Protein AF-A0A7S3FW08-F1 (afdb_monomer)

Organism: NCBI:txid1082188

Mean predicted aligned error: 4.61 Å

Sequence (200 aa):
IVAKLDSETVIKIVEISLDLIQMLLTSLPECLIKNINLIIICFLKQLSSRREMIAEKAKELIILARETLGADFLLPHFITILNEMALDASQLKQKISALEVLNVLIMESDSLSLNDDEQVYIQFTAIVKTLGGIIKVHTSHKGIINPIIGAILSLRDQNQDLTFRAIRDELTHSQLSIMKQIFNSNEKKLALQFNDYLSQ

Solvent-accessible surface area (backbone atoms only — not comparable to full-atom values): 10896 Å² total; per-residue (Å²): 135,83,78,79,74,54,72,66,61,54,48,53,51,51,53,53,50,52,52,51,50,49,52,33,51,77,74,46,45,78,78,42,61,91,47,41,64,63,51,51,53,50,29,38,57,31,52,72,43,93,46,62,72,54,15,52,51,24,51,51,48,52,52,48,47,39,75,68,63,34,27,67,64,49,43,66,47,52,52,51,51,63,67,71,50,69,91,54,81,90,45,46,68,39,50,35,53,50,36,48,50,47,24,52,28,52,63,62,23,64,64,60,60,49,88,51,65,66,71,33,41,53,52,43,36,55,50,41,42,49,50,38,56,51,43,65,76,41,76,82,42,61,75,50,48,53,31,49,51,48,31,52,51,30,40,34,73,53,36,50,65,55,39,52,48,25,46,64,75,60,36,53,74,69,34,40,52,51,50,51,53,51,26,58,74,75,36,57,68,61,32,49,56,52,53,56,59,75,74,109

Radius of gyration: 18.61 Å; Cα contacts (8 Å, |Δi|>4): 185; chains: 1; bounding box: 46×28×59 Å

Secondary structure (DSSP, 8-state):
------HHHHHHHHHHHHHHHHHHHHH-GGGTGGGHHHHHHHHHHHHT-SSHHHHHHHHHHHHHHHHHH-HHHHHHHHHHHHHHS-SSGGGHHHHHHHHHHHHHHHHH-SGGGSS-HHHHHHHHHHHHHHHHHHHHH-TT-HHHHHHHHHHHHHHHHH-HHHHHHHHHHHS-HHHHHHHHHHHHHH-HHHHHHHHHHHT-

InterPro domains:
  IPR011989 Armadillo-like helical [G3DSA:1.25.10.10] (1-184)

Structure (mmCIF, N/CA/C/O backbone):
data_AF-A0A7S3FW08-F1
#
_entry.id   AF-A0A7S3FW08-F1
#
loop_
_atom_site.group_PDB
_atom_site.id
_atom_site.type_symbol
_atom_site.label_atom_id
_atom_site.label_alt_id
_atom_site.label_comp_id
_atom_site.label_asym_id
_atom_site.label_entity_id
_atom_site.label_seq_id
_atom_site.pdbx_PDB_ins_code
_atom_site.Cartn_x
_atom_site.Cartn_y
_atom_site.Cartn_z
_atom_site.occupancy
_atom_site.B_iso_or_equiv
_atom_site.auth_seq_id
_atom_site.auth_comp_id
_atom_site.auth_asym_id
_atom_site.auth_atom_id
_atom_site.pdbx_PDB_model_num
ATOM 1 N N . ILE A 1 1 ? -27.327 -10.827 30.133 1.00 42.31 1 ILE A N 1
ATOM 2 C CA . ILE A 1 1 ? -27.356 -9.347 30.063 1.00 42.31 1 ILE A CA 1
ATOM 3 C C . ILE A 1 1 ? -25.905 -8.888 30.012 1.00 42.31 1 ILE A C 1
ATOM 5 O O . ILE A 1 1 ? -25.270 -8.810 31.052 1.00 42.31 1 ILE A O 1
ATOM 9 N N . VAL A 1 2 ? -25.337 -8.707 28.818 1.00 44.34 2 VAL A N 1
ATOM 10 C CA . VAL A 1 2 ? -24.046 -8.014 28.691 1.00 44.34 2 VAL A CA 1
ATOM 11 C C . VAL A 1 2 ? -24.399 -6.535 28.728 1.00 44.34 2 VAL A C 1
ATOM 13 O O . VAL A 1 2 ? -25.065 -6.049 27.814 1.00 44.34 2 VAL A O 1
ATOM 16 N N . ALA A 1 3 ? -24.080 -5.857 29.830 1.00 52.97 3 ALA A N 1
ATOM 17 C CA . ALA A 1 3 ? -24.286 -4.420 29.930 1.00 52.97 3 ALA A CA 1
ATOM 18 C C . ALA A 1 3 ? -23.530 -3.754 28.775 1.00 52.97 3 ALA A C 1
ATOM 20 O O . ALA A 1 3 ? -22.339 -3.999 28.578 1.00 52.97 3 ALA A O 1
ATOM 21 N N . LYS A 1 4 ? -24.244 -2.970 27.965 1.00 69.88 4 LYS A N 1
ATOM 22 C CA . LYS A 1 4 ? -23.638 -2.192 26.888 1.00 69.88 4 LYS A CA 1
ATOM 23 C C . LYS A 1 4 ? -22.674 -1.213 27.556 1.00 69.88 4 LYS A C 1
ATOM 25 O O . LYS A 1 4 ? -23.126 -0.361 28.316 1.00 69.88 4 LYS A O 1
ATOM 30 N N . LEU A 1 5 ? -21.374 -1.397 27.331 1.00 74.12 5 LEU A N 1
ATOM 31 C CA . LEU A 1 5 ? -20.350 -0.494 27.851 1.00 74.12 5 LEU A CA 1
ATOM 32 C C . LEU A 1 5 ? -20.682 0.932 27.405 1.00 74.12 5 LEU A C 1
ATOM 34 O O . LEU A 1 5 ? -21.092 1.149 26.259 1.00 74.12 5 LEU A O 1
ATOM 38 N N . ASP A 1 6 ? -20.534 1.890 28.313 1.00 84.56 6 ASP A N 1
ATOM 39 C CA . ASP A 1 6 ? -20.676 3.293 27.962 1.00 84.56 6 ASP A CA 1
ATOM 40 C C . ASP A 1 6 ? -19.557 3.707 26.989 1.00 84.56 6 ASP A C 1
ATOM 42 O O . ASP A 1 6 ? -18.490 3.088 26.911 1.00 84.56 6 ASP A O 1
ATOM 46 N N . SER A 1 7 ? -19.812 4.753 26.203 1.00 82.44 7 SER A N 1
ATOM 47 C CA . SER A 1 7 ? -18.890 5.174 25.149 1.00 82.44 7 SER A CA 1
ATOM 48 C C . SER A 1 7 ? -17.519 5.586 25.682 1.00 82.44 7 SER A C 1
ATOM 50 O O . SER A 1 7 ? -16.523 5.382 24.996 1.00 82.44 7 SER A O 1
ATOM 52 N N . GLU A 1 8 ? -17.447 6.166 26.882 1.00 84.94 8 GLU A N 1
ATOM 53 C CA . GLU A 1 8 ? -16.184 6.641 27.445 1.00 84.94 8 GLU A CA 1
ATOM 54 C C . GLU A 1 8 ? -15.291 5.468 27.854 1.00 84.94 8 GLU A C 1
ATOM 56 O O . GLU A 1 8 ? -14.102 5.456 27.532 1.00 84.94 8 GLU A O 1
ATOM 61 N N . THR A 1 9 ? -15.876 4.439 28.466 1.00 86.88 9 THR A N 1
ATOM 62 C CA . THR A 1 9 ? -15.182 3.188 28.781 1.00 86.88 9 THR A CA 1
ATOM 63 C C . THR A 1 9 ? -14.649 2.511 27.519 1.00 86.88 9 THR A C 1
ATOM 65 O O . THR A 1 9 ? -13.488 2.107 27.487 1.00 86.88 9 THR A O 1
ATOM 68 N N . VAL A 1 10 ? -15.446 2.441 26.445 1.00 86.69 10 VAL A N 1
ATOM 69 C CA . VAL A 1 10 ? -14.988 1.881 25.158 1.00 86.69 10 VAL A CA 1
ATOM 70 C C . VAL A 1 10 ? -13.779 2.647 24.616 1.00 86.69 10 VAL A C 1
ATOM 72 O O . VAL A 1 10 ? -12.841 2.041 24.108 1.00 86.69 10 VAL A O 1
ATOM 75 N N . ILE A 1 11 ? -13.772 3.971 24.749 1.00 86.88 11 ILE A N 1
ATOM 76 C CA . ILE A 1 11 ? -12.678 4.808 24.254 1.00 86.88 11 ILE A CA 1
ATOM 77 C C . ILE A 1 11 ? -11.398 4.603 25.061 1.00 86.88 11 ILE A C 1
ATOM 79 O O . ILE A 1 11 ? -10.348 4.393 24.460 1.00 86.88 11 ILE A O 1
ATOM 83 N N . LYS A 1 12 ? -11.486 4.560 26.394 1.00 90.12 12 LYS A N 1
ATOM 84 C CA . LYS A 1 12 ? -10.330 4.249 27.251 1.00 90.12 12 LYS A CA 1
ATOM 85 C C . LYS A 1 12 ? -9.743 2.877 26.926 1.00 90.12 12 LYS A C 1
ATOM 87 O O . LYS A 1 12 ? -8.528 2.723 26.880 1.00 90.12 12 LYS A O 1
ATOM 92 N N . ILE A 1 13 ? -10.595 1.887 26.645 1.00 91.19 13 ILE A N 1
ATOM 93 C CA . ILE A 1 13 ? -10.143 0.557 26.210 1.00 91.19 13 ILE A CA 1
ATOM 94 C C . ILE A 1 13 ? -9.365 0.652 24.894 1.00 91.19 13 ILE A C 1
ATOM 96 O O . ILE A 1 13 ? -8.312 0.027 24.774 1.00 91.19 13 ILE A O 1
ATOM 100 N N . VAL A 1 14 ? -9.846 1.429 23.917 1.00 91.19 14 VAL A N 1
ATOM 101 C CA . VAL A 1 14 ? -9.132 1.636 22.647 1.00 91.19 14 VAL A CA 1
ATOM 102 C C . VAL A 1 14 ? -7.784 2.311 22.887 1.00 91.19 14 VAL A C 1
ATOM 104 O O . VAL A 1 14 ? -6.781 1.820 22.382 1.00 91.19 14 VAL A O 1
ATOM 107 N N . GLU A 1 15 ? -7.733 3.378 23.682 1.00 91.81 15 GLU A N 1
ATOM 108 C CA . GLU A 1 15 ? -6.490 4.097 23.996 1.00 91.81 15 GLU A CA 1
ATOM 109 C C . GLU A 1 15 ? -5.448 3.178 24.645 1.00 91.81 15 GLU A C 1
ATOM 111 O O . GLU A 1 15 ? -4.339 3.064 24.123 1.00 91.81 15 GLU A O 1
ATOM 116 N N . ILE A 1 16 ? -5.838 2.440 25.691 1.00 94.62 16 ILE A N 1
ATOM 117 C CA . ILE A 1 16 ? -4.972 1.468 26.379 1.00 94.62 16 ILE A CA 1
ATOM 118 C C . ILE A 1 16 ? -4.522 0.355 25.423 1.00 94.62 16 ILE A C 1
ATOM 120 O O . ILE A 1 16 ? -3.383 -0.103 25.489 1.00 94.62 16 ILE A O 1
ATOM 124 N N . SER A 1 17 ? -5.394 -0.085 24.513 1.00 95.06 17 SER A N 1
ATOM 125 C CA . SER A 1 17 ? -5.037 -1.103 23.518 1.00 95.06 17 SER A CA 1
ATOM 126 C C . SER A 1 17 ? -3.996 -0.580 22.527 1.00 95.06 17 SER A C 1
ATOM 128 O O . SER A 1 17 ? -3.076 -1.311 22.169 1.00 95.06 17 SER A O 1
ATOM 130 N N . LEU A 1 18 ? -4.112 0.680 22.100 1.00 95.19 18 LEU A N 1
ATOM 131 C CA . LEU A 1 18 ? -3.122 1.324 21.236 1.00 95.19 18 LEU A CA 1
ATOM 132 C C . LEU A 1 18 ? -1.786 1.523 21.970 1.00 95.19 18 LEU A C 1
ATOM 134 O O . LEU A 1 18 ? -0.747 1.255 21.376 1.00 95.19 18 LEU A O 1
ATOM 138 N N . ASP A 1 19 ? -1.802 1.900 23.255 1.00 96.00 19 ASP A N 1
ATOM 139 C CA . ASP A 1 19 ? -0.596 1.954 24.104 1.00 96.00 19 ASP A CA 1
ATOM 140 C C . ASP A 1 19 ? 0.092 0.594 24.225 1.00 96.00 19 ASP A C 1
ATOM 142 O O . ASP A 1 19 ? 1.313 0.486 24.117 1.00 96.00 19 ASP A O 1
ATOM 146 N N . LEU A 1 20 ? -0.690 -0.468 24.422 1.00 96.19 20 LEU A N 1
ATOM 147 C CA . LEU A 1 20 ? -0.153 -1.820 24.496 1.00 96.19 20 LEU A CA 1
ATOM 148 C C . LEU A 1 20 ? 0.500 -2.228 23.172 1.00 96.19 20 LEU A C 1
ATOM 150 O O . LEU A 1 20 ? 1.599 -2.776 23.180 1.00 96.19 20 LEU A O 1
ATOM 154 N N . ILE A 1 21 ? -0.140 -1.944 22.035 1.00 96.50 21 ILE A N 1
ATOM 155 C CA . ILE A 1 21 ? 0.447 -2.245 20.725 1.00 96.50 21 ILE A CA 1
ATOM 156 C C . ILE A 1 21 ? 1.714 -1.413 20.493 1.00 96.50 21 ILE A C 1
ATOM 158 O O . ILE A 1 21 ? 2.689 -1.956 19.981 1.00 96.50 21 ILE A O 1
ATOM 162 N N . GLN A 1 22 ? 1.736 -0.143 20.908 1.00 97.06 22 GLN A N 1
ATOM 163 C CA . GLN A 1 22 ? 2.935 0.696 20.852 1.00 97.06 22 GLN A CA 1
ATOM 164 C C . GLN A 1 22 ? 4.090 0.057 21.624 1.00 97.06 22 GLN A C 1
ATOM 166 O O . GLN A 1 22 ? 5.169 -0.145 21.075 1.00 97.06 22 GLN A O 1
ATOM 171 N N . MET A 1 23 ? 3.839 -0.321 22.879 1.00 97.62 23 MET A N 1
ATOM 172 C CA . MET A 1 23 ? 4.820 -0.983 23.735 1.00 97.62 23 MET A CA 1
ATOM 173 C C . MET A 1 23 ? 5.349 -2.271 23.096 1.00 97.62 23 MET A C 1
ATOM 175 O O . MET A 1 23 ? 6.554 -2.520 23.129 1.00 97.62 23 MET A O 1
ATOM 179 N N . LEU A 1 24 ? 4.457 -3.076 22.508 1.00 97.19 24 LEU A N 1
ATOM 180 C CA . LEU A 1 24 ? 4.820 -4.322 21.838 1.00 97.19 24 LEU A CA 1
ATOM 181 C C . LEU A 1 24 ? 5.638 -4.068 20.572 1.00 97.19 24 LEU A C 1
ATOM 183 O O . LEU A 1 24 ? 6.634 -4.749 20.388 1.00 97.19 24 LEU A O 1
ATOM 187 N N . LEU A 1 25 ? 5.291 -3.077 19.746 1.00 96.56 25 LEU A N 1
ATOM 188 C CA . LEU A 1 25 ? 6.115 -2.691 18.596 1.00 96.56 25 LEU A CA 1
ATOM 189 C C . LEU A 1 25 ? 7.519 -2.278 19.043 1.00 96.56 25 LEU A C 1
ATOM 191 O O . LEU A 1 25 ? 8.497 -2.747 18.482 1.00 96.56 25 LEU A O 1
ATOM 195 N N . THR A 1 26 ? 7.636 -1.462 20.090 1.00 96.75 26 THR A N 1
ATOM 196 C CA . THR A 1 26 ? 8.947 -0.992 20.557 1.00 96.75 26 THR A CA 1
ATOM 197 C C . THR A 1 26 ? 9.777 -2.086 21.234 1.00 96.75 26 THR A C 1
ATOM 199 O O . THR A 1 26 ? 11.000 -2.068 21.131 1.00 96.75 26 THR A O 1
ATOM 202 N N . SER A 1 27 ? 9.140 -3.014 21.954 1.00 96.44 27 SER A N 1
ATOM 203 C CA . SER A 1 27 ? 9.855 -3.921 22.868 1.00 96.44 27 SER A CA 1
ATOM 204 C C . SER A 1 27 ? 9.927 -5.368 22.386 1.00 96.44 27 SER A C 1
ATOM 206 O O . SER A 1 27 ? 10.908 -6.040 22.680 1.00 96.44 27 SER A O 1
ATOM 208 N N . LEU A 1 28 ? 8.875 -5.863 21.724 1.00 96.19 28 LEU A N 1
ATOM 209 C CA . LEU A 1 28 ? 8.692 -7.270 21.329 1.00 96.19 28 LEU A CA 1
ATOM 210 C C . LEU A 1 28 ? 7.894 -7.381 20.004 1.00 96.19 28 LEU A C 1
ATOM 212 O O . LEU A 1 28 ? 6.816 -7.999 19.976 1.00 96.19 28 LEU A O 1
ATOM 216 N N . PRO A 1 29 ? 8.352 -6.752 18.902 1.00 94.50 29 PRO A N 1
ATOM 217 C CA . PRO A 1 29 ? 7.590 -6.666 17.653 1.00 94.50 29 PRO A CA 1
ATOM 218 C C . PRO A 1 29 ? 7.266 -8.033 17.034 1.00 94.50 29 PRO A C 1
ATOM 220 O O . PRO A 1 29 ? 6.233 -8.200 16.381 1.00 94.50 29 PRO A O 1
ATOM 223 N N . GLU A 1 30 ? 8.087 -9.050 17.290 1.00 94.62 30 GLU A N 1
ATOM 224 C CA . GLU A 1 30 ? 7.900 -10.420 16.818 1.00 94.62 30 GLU A CA 1
ATOM 225 C C . GLU A 1 30 ? 6.582 -11.053 17.292 1.00 94.62 30 GLU A C 1
ATOM 227 O O . GLU A 1 30 ? 6.001 -11.894 16.598 1.00 94.62 30 GLU A O 1
ATOM 232 N N . CYS A 1 31 ? 6.053 -10.606 18.435 1.00 94.38 31 CYS A N 1
ATOM 233 C CA . CYS A 1 31 ? 4.770 -11.063 18.968 1.00 94.38 31 CYS A CA 1
ATOM 234 C C . CYS A 1 31 ? 3.577 -10.586 18.121 1.00 94.38 31 CYS A C 1
ATOM 236 O O . CYS A 1 31 ? 2.496 -11.181 18.169 1.00 94.38 31 CYS A O 1
ATOM 238 N N . LEU A 1 32 ? 3.767 -9.530 17.326 1.00 94.50 32 LEU A N 1
ATOM 239 C CA . LEU A 1 32 ? 2.730 -8.923 16.497 1.00 94.50 32 LEU A CA 1
ATOM 240 C C . LEU A 1 32 ? 2.697 -9.490 15.075 1.00 94.50 32 LEU A C 1
ATOM 242 O O . LEU A 1 32 ? 1.648 -9.427 14.436 1.00 94.50 32 LEU A O 1
ATOM 246 N N . ILE A 1 33 ? 3.791 -10.104 14.603 1.00 93.75 33 ILE A N 1
ATOM 247 C CA . ILE A 1 33 ? 3.955 -10.597 13.221 1.00 93.75 33 ILE A CA 1
ATOM 248 C C . ILE A 1 33 ? 2.771 -11.463 12.778 1.00 93.75 33 ILE A C 1
ATOM 250 O O . ILE A 1 33 ? 2.181 -11.224 11.727 1.00 93.75 33 ILE A O 1
ATOM 254 N N . LYS A 1 34 ? 2.352 -12.430 13.607 1.00 94.12 34 LYS A N 1
ATOM 255 C CA . LYS A 1 34 ? 1.242 -13.343 13.270 1.00 94.12 34 LYS A CA 1
ATOM 256 C C . LYS A 1 34 ? -0.103 -12.638 13.073 1.00 94.12 34 LYS A C 1
ATOM 258 O O . LYS A 1 34 ? -0.981 -13.188 12.420 1.00 94.12 34 LYS A O 1
ATOM 263 N N . ASN A 1 35 ? -0.273 -11.450 13.650 1.00 95.06 35 ASN A N 1
ATOM 264 C CA . ASN A 1 35 ? -1.528 -10.700 13.653 1.00 95.06 35 ASN A CA 1
ATOM 265 C C . ASN A 1 35 ? -1.411 -9.348 12.935 1.00 95.06 35 ASN A C 1
ATOM 267 O O . ASN A 1 35 ? -2.319 -8.523 13.045 1.00 95.06 35 ASN A O 1
ATOM 271 N N . ILE A 1 36 ? -0.323 -9.106 12.195 1.00 95.94 36 ILE A N 1
ATOM 272 C CA . ILE A 1 36 ? -0.010 -7.773 11.676 1.00 95.94 36 ILE A CA 1
ATOM 273 C C . ILE A 1 36 ? -1.096 -7.229 10.739 1.00 95.94 36 ILE A C 1
ATOM 275 O O . ILE A 1 36 ? -1.461 -6.063 10.859 1.00 95.94 36 ILE A O 1
ATOM 279 N N . ASN A 1 37 ? -1.715 -8.075 9.905 1.00 94.56 37 ASN A N 1
ATOM 280 C CA . ASN A 1 37 ? -2.843 -7.667 9.057 1.00 94.56 37 ASN A CA 1
ATOM 281 C C . ASN A 1 37 ? -3.995 -7.073 9.879 1.00 94.56 37 ASN A C 1
ATOM 283 O O . ASN A 1 37 ? -4.510 -6.003 9.560 1.00 94.56 37 ASN A O 1
ATOM 287 N N . LEU A 1 38 ? -4.384 -7.748 10.964 1.00 94.19 38 LEU A N 1
ATOM 288 C CA . LEU A 1 38 ? -5.468 -7.289 11.834 1.00 94.19 38 LEU A CA 1
ATOM 289 C C . LEU A 1 38 ? -5.095 -5.986 12.542 1.00 94.19 38 LEU A C 1
ATOM 291 O O . LEU A 1 38 ? -5.937 -5.100 12.677 1.00 94.19 38 LEU A O 1
ATOM 295 N N . ILE A 1 39 ? -3.835 -5.857 12.955 1.00 95.44 39 ILE A N 1
ATOM 296 C CA . ILE A 1 39 ? -3.314 -4.659 13.614 1.00 95.44 39 ILE A CA 1
ATOM 297 C C . ILE A 1 39 ? -3.331 -3.463 12.654 1.00 95.44 39 ILE A C 1
ATOM 299 O O . ILE A 1 39 ? -3.881 -2.419 13.003 1.00 95.44 39 ILE A O 1
ATOM 303 N N . ILE A 1 40 ? -2.835 -3.622 11.423 1.00 95.44 40 ILE A N 1
ATOM 304 C CA . ILE A 1 40 ? -2.868 -2.568 10.397 1.00 95.44 40 ILE A CA 1
ATOM 305 C C . ILE A 1 40 ? -4.315 -2.168 10.092 1.00 95.44 40 ILE A C 1
ATOM 307 O O . ILE A 1 40 ? -4.635 -0.980 10.072 1.00 95.44 40 ILE A O 1
ATOM 311 N N . ILE A 1 41 ? -5.223 -3.136 9.916 1.00 93.06 41 ILE A N 1
ATOM 312 C CA . ILE A 1 41 ? -6.651 -2.852 9.711 1.00 93.06 41 ILE A CA 1
ATOM 313 C C . ILE A 1 41 ? -7.220 -2.047 10.888 1.00 93.06 41 ILE A C 1
ATOM 315 O O . ILE A 1 41 ? -8.007 -1.120 10.678 1.00 93.06 41 ILE A O 1
ATOM 319 N N . CYS A 1 42 ? -6.838 -2.376 12.123 1.00 92.88 42 CYS A N 1
ATOM 320 C CA . CYS A 1 42 ? -7.233 -1.611 13.301 1.00 92.88 42 CYS A CA 1
ATOM 321 C C . CYS A 1 42 ? -6.713 -0.172 13.237 1.00 92.88 42 CYS A C 1
ATOM 323 O O . CYS A 1 42 ? -7.513 0.744 13.426 1.00 92.88 42 CYS A O 1
ATOM 325 N N . PHE A 1 43 ? -5.439 0.050 12.906 1.00 94.69 43 PHE A N 1
ATOM 326 C CA . PHE A 1 43 ? -4.885 1.400 12.761 1.00 94.69 43 PHE A CA 1
ATOM 327 C C . PHE A 1 43 ? -5.616 2.200 11.683 1.00 94.69 43 PHE A C 1
ATOM 329 O O . PHE A 1 43 ? -6.100 3.297 11.953 1.00 94.69 43 PHE A O 1
ATOM 336 N N . LEU A 1 44 ? -5.811 1.619 10.496 1.00 92.12 44 LEU A N 1
ATOM 337 C CA . LEU A 1 44 ? -6.530 2.261 9.392 1.00 92.12 44 LEU A CA 1
ATOM 338 C C . LEU A 1 44 ? -7.965 2.634 9.784 1.00 92.12 44 LEU A C 1
ATOM 340 O O . LEU A 1 44 ? -8.438 3.723 9.459 1.00 92.12 44 LEU A O 1
ATOM 344 N N . LYS A 1 45 ? -8.665 1.773 10.535 1.00 89.75 45 LYS A N 1
ATOM 345 C CA . LYS A 1 45 ? -9.991 2.101 11.086 1.00 89.75 45 LYS A CA 1
ATOM 346 C C . LYS A 1 45 ? -9.929 3.291 12.044 1.00 89.75 45 LYS A C 1
ATOM 348 O O . LYS A 1 45 ? -10.801 4.157 11.970 1.00 89.75 45 LYS A O 1
ATOM 353 N N . GLN A 1 46 ? -8.915 3.344 12.907 1.00 91.00 46 GLN A N 1
ATOM 354 C CA . GLN A 1 46 ? -8.748 4.426 13.877 1.00 91.00 46 GLN A CA 1
ATOM 355 C C . GLN A 1 46 ? -8.336 5.763 13.243 1.00 91.00 46 GLN A C 1
ATOM 357 O O . GLN A 1 46 ? -8.732 6.800 13.768 1.00 91.00 46 GLN A O 1
ATOM 362 N N . LEU A 1 47 ? -7.684 5.779 12.073 1.00 88.06 47 LEU A N 1
ATOM 363 C CA . LEU A 1 47 ? -7.431 7.020 11.316 1.00 88.06 47 LEU A CA 1
ATOM 364 C C . LEU A 1 47 ? -8.718 7.770 10.944 1.00 88.06 47 LEU A C 1
ATOM 366 O O . LEU A 1 47 ? -8.725 8.986 10.791 1.00 88.06 47 LEU A O 1
ATOM 370 N N . SER A 1 48 ? -9.833 7.050 10.806 1.00 82.62 48 SER A N 1
ATOM 371 C CA . SER A 1 48 ? -11.147 7.644 10.528 1.00 82.62 48 SER A CA 1
ATOM 372 C C . SER A 1 48 ? -11.929 8.015 11.796 1.00 82.62 48 SER A C 1
ATOM 374 O O . SER A 1 48 ? -13.111 8.363 11.705 1.00 82.62 48 SER A O 1
ATOM 376 N N . SER A 1 49 ? -11.305 7.923 12.976 1.00 85.69 49 SER A N 1
ATOM 377 C CA . SER A 1 49 ? -11.925 8.285 14.250 1.00 85.69 49 SER A CA 1
ATOM 378 C C . SER A 1 49 ? -12.307 9.764 14.277 1.00 85.69 49 SER A C 1
ATOM 380 O O . SER A 1 49 ? -11.599 10.628 13.769 1.00 85.69 49 SER A O 1
ATOM 382 N N . ARG A 1 50 ? -13.437 10.080 14.922 1.00 84.12 50 ARG A N 1
ATOM 383 C CA . ARG A 1 50 ? -13.835 11.475 15.189 1.00 84.12 50 ARG A CA 1
ATOM 384 C C . ARG A 1 50 ? -12.997 12.122 16.294 1.00 84.12 50 ARG A C 1
ATOM 386 O O . ARG A 1 50 ? -13.109 13.324 16.504 1.00 84.12 50 ARG A O 1
ATOM 393 N N . ARG A 1 51 ? -12.229 11.325 17.040 1.00 87.06 51 ARG A N 1
ATOM 394 C CA . ARG A 1 51 ? -11.343 11.805 18.098 1.00 87.06 51 ARG A CA 1
ATOM 395 C C . ARG A 1 51 ? -9.945 11.958 17.534 1.00 87.06 51 ARG A C 1
ATOM 397 O O . ARG A 1 51 ? -9.294 10.958 17.248 1.00 87.06 51 ARG A O 1
ATOM 404 N N . GLU A 1 52 ? -9.511 13.204 17.435 1.00 88.50 52 GLU A N 1
ATOM 405 C CA . GLU A 1 52 ? -8.209 13.589 16.890 1.00 88.50 52 GLU A CA 1
ATOM 406 C C . GLU A 1 52 ? -7.057 12.841 17.569 1.00 88.50 52 GLU A C 1
ATOM 408 O O . GLU A 1 52 ? -6.259 12.218 16.886 1.00 88.50 52 GLU A O 1
ATOM 413 N N . MET A 1 53 ? -7.059 12.755 18.904 1.00 90.88 53 MET A N 1
ATOM 414 C CA . MET A 1 53 ? -6.034 12.022 19.661 1.00 90.88 53 MET A CA 1
ATOM 415 C C . MET A 1 53 ? -5.903 10.544 19.246 1.00 90.88 53 MET A C 1
ATOM 417 O O . MET A 1 53 ? -4.795 10.027 19.149 1.00 90.88 53 MET A O 1
ATOM 421 N N . ILE A 1 54 ? -7.018 9.854 18.971 1.00 92.19 54 ILE A N 1
ATOM 422 C CA . ILE A 1 54 ? -6.998 8.443 18.544 1.00 92.19 54 ILE A CA 1
ATOM 423 C C . ILE A 1 54 ? -6.487 8.325 17.106 1.00 92.19 54 ILE A C 1
ATOM 425 O O . ILE A 1 54 ? -5.740 7.399 16.794 1.00 92.19 54 ILE A O 1
ATOM 429 N N . ALA A 1 55 ? -6.899 9.247 16.233 1.00 91.31 55 ALA A N 1
ATOM 430 C CA . ALA A 1 55 ? -6.464 9.264 14.843 1.00 91.31 55 ALA A CA 1
ATOM 431 C C . ALA A 1 55 ? -4.957 9.554 14.728 1.00 91.31 55 ALA A C 1
ATOM 433 O O . ALA A 1 55 ? -4.259 8.824 14.026 1.00 91.31 55 ALA A O 1
ATOM 434 N N . GLU A 1 56 ? -4.444 10.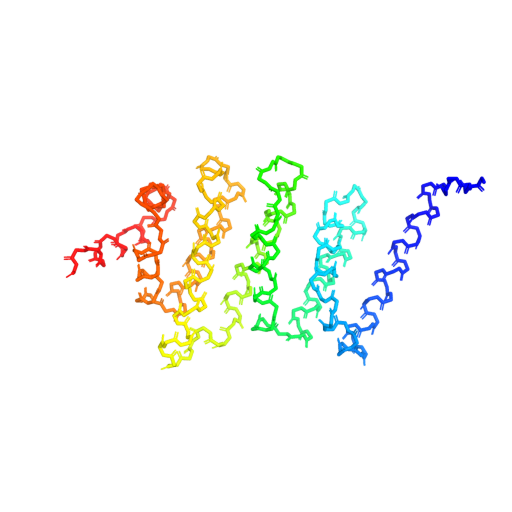540 15.469 1.00 93.25 56 GLU A N 1
ATOM 435 C CA . GLU A 1 56 ? -3.010 10.850 15.516 1.00 93.25 56 GLU A CA 1
ATOM 436 C C . GLU A 1 56 ? -2.207 9.679 16.085 1.00 93.25 56 GLU A C 1
ATOM 438 O O . GLU A 1 56 ? -1.243 9.239 15.465 1.00 93.25 56 GLU A O 1
ATOM 443 N N . LYS A 1 57 ? -2.667 9.056 17.176 1.00 94.75 57 LYS A N 1
ATOM 444 C CA . LYS A 1 57 ? -1.994 7.873 17.729 1.00 94.75 57 LYS A CA 1
ATOM 445 C C . LYS A 1 57 ? -1.954 6.699 16.750 1.00 94.75 57 LYS A C 1
ATOM 447 O O . LYS A 1 57 ? -0.950 6.004 16.646 1.00 94.75 57 LYS A O 1
ATOM 452 N N . ALA A 1 58 ? -3.031 6.465 16.002 1.00 95.00 58 ALA A N 1
ATOM 453 C CA . ALA A 1 58 ? -3.050 5.425 14.975 1.00 95.00 58 ALA A CA 1
ATOM 454 C C . ALA A 1 58 ? -2.065 5.717 13.832 1.00 95.00 58 ALA A C 1
ATOM 456 O O . ALA A 1 58 ? -1.439 4.796 13.309 1.00 95.00 58 ALA A O 1
ATOM 457 N N . LYS A 1 59 ? -1.907 6.991 13.462 1.00 93.56 59 LYS A N 1
ATOM 458 C CA . LYS A 1 59 ? -0.926 7.438 12.470 1.00 93.56 59 LYS A CA 1
ATOM 459 C C . LYS A 1 59 ? 0.507 7.244 12.971 1.00 93.56 59 LYS A C 1
ATOM 461 O O . LYS A 1 59 ? 1.316 6.671 12.246 1.00 93.56 59 LYS A O 1
ATOM 466 N N . GLU A 1 60 ? 0.798 7.644 14.207 1.00 95.81 60 GLU A N 1
ATOM 467 C CA . GLU A 1 60 ? 2.092 7.403 14.863 1.00 95.81 60 GLU A CA 1
ATOM 468 C C . GLU A 1 60 ? 2.421 5.909 14.922 1.00 95.81 60 GLU A C 1
ATOM 470 O O . GLU A 1 60 ? 3.538 5.507 14.619 1.00 95.81 60 GLU A O 1
ATOM 475 N N . LEU A 1 61 ? 1.434 5.066 15.228 1.00 97.06 61 LEU A N 1
ATOM 476 C CA . LEU A 1 61 ? 1.608 3.616 15.273 1.00 97.06 61 LEU A CA 1
ATOM 477 C C . LEU A 1 61 ? 1.896 2.986 13.906 1.00 97.06 61 LEU A C 1
ATOM 479 O O . LEU A 1 61 ? 2.657 2.023 13.836 1.00 97.06 61 LEU A O 1
ATOM 483 N N . ILE A 1 62 ? 1.328 3.517 12.820 1.00 96.12 62 ILE A N 1
ATOM 484 C CA . ILE A 1 62 ? 1.681 3.086 11.458 1.00 96.12 62 ILE A CA 1
ATOM 485 C C . ILE A 1 62 ? 3.134 3.454 11.147 1.00 96.12 62 ILE A C 1
ATOM 487 O O . ILE A 1 62 ? 3.871 2.623 10.616 1.00 96.12 62 ILE A O 1
ATOM 491 N N . ILE A 1 63 ? 3.549 4.673 11.501 1.00 95.62 63 ILE A N 1
ATOM 492 C CA . ILE A 1 63 ? 4.930 5.136 11.320 1.00 95.62 63 ILE A CA 1
ATOM 493 C C . ILE A 1 63 ? 5.889 4.259 12.133 1.00 95.62 63 ILE A C 1
ATOM 495 O O . ILE A 1 63 ? 6.854 3.746 11.575 1.00 95.62 63 ILE A O 1
ATOM 499 N N . LEU A 1 64 ? 5.574 3.996 13.403 1.00 97.38 64 LEU A N 1
ATOM 500 C CA . LEU A 1 64 ? 6.375 3.143 14.278 1.00 97.38 64 LEU A CA 1
ATOM 501 C C . LEU A 1 64 ? 6.466 1.709 13.749 1.00 97.38 64 LEU A C 1
ATOM 503 O O . LEU A 1 64 ? 7.547 1.126 13.741 1.00 97.38 64 LEU A O 1
ATOM 507 N N . ALA A 1 65 ? 5.351 1.130 13.292 1.00 96.94 65 ALA A N 1
ATOM 508 C CA . ALA A 1 65 ? 5.350 -0.212 12.714 1.00 96.94 65 ALA A CA 1
ATOM 509 C C . ALA A 1 65 ? 6.275 -0.291 11.498 1.00 96.94 65 ALA A C 1
ATOM 511 O O . ALA A 1 65 ? 7.016 -1.259 11.356 1.00 96.94 65 ALA A O 1
ATOM 512 N N . ARG A 1 66 ? 6.270 0.743 10.656 1.00 96.06 66 ARG A N 1
ATOM 513 C CA . ARG A 1 66 ? 7.149 0.861 9.491 1.00 96.06 66 ARG A CA 1
ATOM 514 C C . ARG A 1 66 ? 8.617 1.001 9.875 1.00 96.06 66 ARG A C 1
ATOM 516 O O . ARG A 1 66 ? 9.442 0.292 9.316 1.00 96.06 66 ARG A O 1
ATOM 523 N N . GLU A 1 67 ? 8.933 1.847 10.849 1.00 95.81 67 GLU A N 1
ATOM 524 C CA . GLU A 1 67 ? 10.303 2.028 11.350 1.00 95.81 67 GLU A CA 1
ATOM 525 C C . GLU A 1 67 ? 10.849 0.770 12.038 1.00 95.81 67 GLU A C 1
ATOM 527 O O . GLU A 1 67 ? 12.042 0.494 11.977 1.00 95.81 67 GLU A O 1
ATOM 532 N N . THR A 1 68 ? 9.972 -0.009 12.675 1.00 96.25 68 THR A N 1
ATOM 533 C CA . THR A 1 68 ? 10.353 -1.198 13.447 1.00 96.25 68 THR A CA 1
ATOM 534 C C . THR A 1 68 ? 10.449 -2.455 12.584 1.00 96.25 68 THR A C 1
ATOM 536 O O . THR A 1 68 ? 11.379 -3.242 12.736 1.00 96.25 68 THR A O 1
ATOM 539 N N . LEU A 1 69 ? 9.457 -2.689 11.720 1.00 96.38 69 LEU A N 1
ATOM 540 C CA . LEU A 1 69 ? 9.325 -3.930 10.947 1.00 96.38 69 LEU A CA 1
ATOM 541 C C . LEU A 1 69 ? 9.899 -3.810 9.530 1.00 96.38 69 LEU A C 1
ATOM 543 O O . LEU A 1 69 ? 10.178 -4.829 8.903 1.00 96.38 69 LEU A O 1
ATOM 547 N N . GLY A 1 70 ? 10.082 -2.586 9.034 1.00 96.44 70 GLY A N 1
ATOM 548 C CA . GLY A 1 70 ? 10.598 -2.307 7.699 1.00 96.44 70 GLY A CA 1
ATOM 549 C C . GLY A 1 70 ? 9.527 -2.309 6.606 1.00 96.44 70 GLY A C 1
ATOM 550 O O . GLY A 1 70 ? 8.465 -2.934 6.716 1.00 96.44 70 GLY A O 1
ATOM 551 N N . ALA A 1 71 ? 9.822 -1.593 5.519 1.00 96.06 71 ALA A N 1
ATOM 552 C CA . ALA A 1 71 ? 8.903 -1.427 4.401 1.00 96.06 71 ALA A CA 1
ATOM 553 C C . ALA A 1 71 ? 8.643 -2.743 3.652 1.00 96.06 71 ALA A C 1
ATOM 555 O O . ALA A 1 71 ? 7.485 -3.079 3.402 1.00 96.06 71 ALA A O 1
ATOM 556 N N . ASP A 1 72 ? 9.694 -3.524 3.386 1.00 95.00 72 ASP A N 1
ATOM 557 C CA . ASP A 1 72 ? 9.606 -4.805 2.670 1.00 95.00 72 ASP A CA 1
ATOM 558 C C . ASP A 1 72 ? 8.707 -5.825 3.376 1.00 95.00 72 ASP A C 1
ATOM 560 O O . ASP A 1 72 ? 7.981 -6.581 2.731 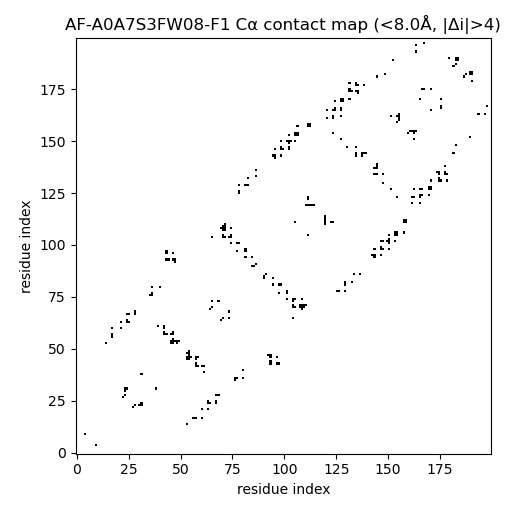1.00 95.00 72 ASP A O 1
ATOM 564 N N . PHE A 1 73 ? 8.706 -5.821 4.711 1.00 96.31 73 PHE A N 1
ATOM 565 C CA . PHE A 1 73 ? 7.822 -6.680 5.487 1.00 96.31 73 PHE A CA 1
ATOM 566 C C . PHE A 1 73 ? 6.360 -6.230 5.379 1.00 96.31 73 PHE A C 1
ATOM 568 O O . PHE A 1 73 ? 5.469 -7.051 5.175 1.00 96.31 73 PHE A O 1
ATOM 575 N N . LEU A 1 74 ? 6.086 -4.927 5.508 1.00 97.44 74 LEU A N 1
ATOM 576 C CA . LEU A 1 74 ? 4.719 -4.396 5.547 1.00 97.44 74 LEU A CA 1
ATOM 577 C C . LEU A 1 74 ? 4.044 -4.315 4.175 1.00 97.44 74 LEU A C 1
ATOM 579 O O . LEU A 1 74 ? 2.819 -4.421 4.090 1.00 97.44 74 LEU A O 1
ATOM 583 N N . LEU A 1 75 ? 4.812 -4.124 3.106 1.00 96.62 75 LEU A N 1
ATOM 584 C CA . LEU A 1 75 ? 4.306 -3.957 1.747 1.00 96.62 75 LEU A CA 1
ATOM 585 C C . LEU A 1 75 ? 3.312 -5.061 1.313 1.00 96.62 75 LEU A C 1
ATOM 587 O O . LEU A 1 75 ? 2.180 -4.715 0.950 1.00 96.62 75 LEU A O 1
ATOM 591 N N . PRO A 1 76 ? 3.626 -6.372 1.409 1.00 96.06 76 PRO A N 1
ATOM 592 C CA . PRO A 1 76 ? 2.680 -7.435 1.048 1.00 96.06 76 PRO A CA 1
ATOM 593 C C . PRO A 1 76 ? 1.412 -7.448 1.918 1.00 96.06 76 PRO A C 1
ATOM 595 O O . PRO A 1 76 ? 0.328 -7.807 1.440 1.00 96.06 76 PRO A O 1
ATOM 598 N N . HIS A 1 77 ? 1.507 -7.010 3.175 1.00 97.44 77 HIS A N 1
ATOM 599 C CA . HIS A 1 77 ? 0.353 -6.883 4.065 1.00 97.44 77 HIS A CA 1
ATOM 600 C C . HIS A 1 77 ? -0.593 -5.769 3.602 1.00 97.44 77 HIS A C 1
ATOM 602 O O . HIS A 1 77 ? -1.801 -5.988 3.509 1.00 97.44 77 HIS A O 1
ATOM 608 N N . PHE A 1 78 ? -0.062 -4.604 3.216 1.00 97.06 78 PHE A N 1
ATOM 609 C CA . PHE A 1 78 ? -0.872 -3.512 2.665 1.00 97.06 78 PHE A CA 1
ATOM 610 C C . PHE A 1 78 ? -1.523 -3.876 1.327 1.00 97.06 78 PHE A C 1
ATOM 612 O O . PHE A 1 78 ? -2.694 -3.557 1.121 1.00 97.06 78 PHE A O 1
ATOM 619 N N . ILE A 1 79 ? -0.812 -4.594 0.452 1.00 97.06 79 ILE A N 1
ATOM 620 C CA . ILE A 1 79 ? -1.371 -5.128 -0.801 1.00 97.06 79 ILE A CA 1
ATOM 621 C C . ILE A 1 79 ? -2.569 -6.042 -0.507 1.00 97.06 79 ILE A C 1
ATOM 623 O O . ILE A 1 79 ? -3.636 -5.882 -1.100 1.00 97.06 79 ILE A O 1
ATOM 627 N N . THR A 1 80 ? -2.415 -6.976 0.435 1.00 96.88 80 THR A N 1
ATOM 628 C CA . THR A 1 80 ? -3.485 -7.907 0.830 1.00 96.88 80 THR A CA 1
ATOM 629 C C . THR A 1 80 ? -4.701 -7.149 1.362 1.00 96.88 80 THR A C 1
ATOM 631 O O . THR A 1 80 ? -5.813 -7.327 0.869 1.00 96.88 80 THR A O 1
ATOM 634 N N . ILE A 1 81 ? -4.480 -6.230 2.304 1.00 95.81 81 ILE A N 1
ATOM 635 C CA . ILE A 1 81 ? -5.540 -5.427 2.923 1.00 95.81 81 ILE A CA 1
ATOM 636 C C . ILE A 1 81 ? -6.303 -4.608 1.876 1.00 95.81 81 ILE A C 1
ATOM 638 O O . ILE A 1 81 ? -7.532 -4.582 1.891 1.00 95.81 81 ILE A O 1
ATOM 642 N N . LEU A 1 82 ? -5.600 -3.944 0.956 1.00 95.69 82 LEU A N 1
ATOM 643 C CA . LEU A 1 82 ? -6.220 -3.122 -0.085 1.00 95.69 82 LEU A CA 1
ATOM 644 C C . LEU A 1 82 ? -7.097 -3.936 -1.045 1.00 95.69 82 LEU A C 1
ATOM 646 O O . LEU A 1 82 ? -8.130 -3.430 -1.487 1.00 95.69 82 LEU A O 1
ATOM 650 N N . ASN A 1 83 ? -6.714 -5.182 -1.338 1.00 94.62 83 ASN A N 1
ATOM 651 C CA . ASN A 1 83 ? -7.507 -6.094 -2.164 1.00 94.62 83 ASN A CA 1
ATOM 652 C C . ASN A 1 83 ? -8.754 -6.627 -1.439 1.00 94.62 83 ASN A C 1
ATOM 654 O O . ASN A 1 83 ? -9.769 -6.886 -2.084 1.00 94.62 83 ASN A O 1
ATOM 658 N N . GLU A 1 84 ? -8.698 -6.769 -0.114 1.00 93.75 84 GLU A N 1
ATOM 659 C CA . GLU A 1 84 ? -9.821 -7.237 0.711 1.00 93.75 84 GLU A CA 1
ATOM 660 C C . GLU A 1 84 ? -10.798 -6.118 1.110 1.00 93.75 84 GLU A C 1
ATOM 662 O O . GLU A 1 84 ? -11.940 -6.392 1.490 1.00 93.75 84 GLU A O 1
ATOM 667 N N . MET A 1 85 ? -10.377 -4.850 1.033 1.00 91.62 85 MET A N 1
ATOM 668 C CA . MET A 1 85 ? -11.236 -3.710 1.350 1.00 91.62 85 MET A CA 1
ATOM 669 C C . MET A 1 85 ? -12.447 -3.630 0.415 1.00 91.62 85 MET A C 1
ATOM 671 O O . MET A 1 85 ? -12.340 -3.713 -0.811 1.00 91.62 85 MET A O 1
ATOM 675 N N . ALA A 1 86 ? -13.610 -3.349 1.004 1.00 84.38 86 ALA A N 1
ATOM 676 C CA . ALA A 1 86 ? -14.851 -3.162 0.274 1.00 84.38 86 ALA A CA 1
ATOM 677 C C . ALA A 1 86 ? -14.722 -2.042 -0.772 1.00 84.38 86 ALA A C 1
ATOM 679 O O . ALA A 1 86 ? -13.992 -1.056 -0.616 1.00 84.38 86 ALA A O 1
ATOM 680 N N . LEU A 1 87 ? -15.451 -2.198 -1.874 1.00 79.19 87 LEU A N 1
ATOM 681 C CA . LEU A 1 87 ? -15.487 -1.226 -2.970 1.00 79.19 87 LEU A CA 1
ATOM 682 C C . LEU A 1 87 ? -16.451 -0.059 -2.708 1.00 79.19 87 LEU A C 1
ATOM 684 O O . LEU A 1 87 ? -16.489 0.896 -3.481 1.00 79.19 87 LEU A O 1
ATOM 688 N N . ASP A 1 88 ? -17.233 -0.137 -1.633 1.00 77.62 88 ASP A N 1
ATOM 689 C CA . ASP A 1 88 ? -18.221 0.871 -1.274 1.00 77.62 88 ASP A CA 1
ATOM 690 C C . ASP A 1 88 ? -17.611 2.080 -0.539 1.00 77.62 88 ASP A C 1
ATOM 692 O O . ASP A 1 88 ? -16.436 2.124 -0.165 1.00 77.62 88 ASP A O 1
ATOM 696 N N . ALA A 1 89 ? -18.436 3.106 -0.331 1.00 79.50 89 ALA A N 1
ATOM 697 C CA . ALA A 1 89 ? -18.013 4.346 0.312 1.00 79.50 89 ALA A CA 1
ATOM 698 C C . ALA A 1 89 ? -17.676 4.187 1.808 1.00 79.50 89 ALA A C 1
ATOM 700 O O . ALA A 1 89 ? -17.101 5.107 2.393 1.00 79.50 89 ALA A O 1
ATOM 701 N N . SER A 1 90 ? -18.018 3.057 2.442 1.00 82.31 90 SER A N 1
ATOM 702 C CA . SER A 1 90 ? -17.860 2.880 3.891 1.00 82.31 90 SER A CA 1
ATOM 703 C C . SER A 1 90 ? -16.393 2.821 4.320 1.00 82.31 90 SER A C 1
ATOM 705 O O . SER A 1 90 ? -16.059 3.255 5.423 1.00 82.31 90 SER A O 1
ATOM 707 N N . GLN A 1 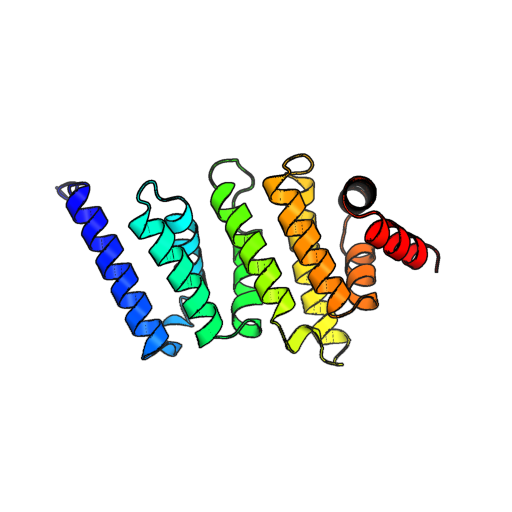91 ? -15.522 2.337 3.427 1.00 86.44 91 GLN A N 1
ATOM 708 C CA . GLN A 1 91 ? -14.088 2.172 3.673 1.00 86.44 91 GLN A CA 1
ATOM 709 C C . GLN A 1 91 ? -13.213 3.152 2.880 1.00 86.44 91 GLN A C 1
ATOM 711 O O . GLN A 1 91 ? -11.993 3.005 2.829 1.00 86.44 91 GLN A O 1
ATOM 716 N N . LEU A 1 92 ? -13.816 4.164 2.247 1.00 89.06 92 LEU A N 1
ATOM 717 C CA . LEU A 1 92 ? -13.104 5.051 1.328 1.00 89.06 92 LEU A CA 1
ATOM 718 C C . LEU A 1 92 ? -11.955 5.807 2.009 1.00 89.06 92 LEU A C 1
ATOM 720 O O . LEU A 1 92 ? -10.871 5.900 1.444 1.00 89.06 92 LEU A O 1
ATOM 724 N N . LYS A 1 93 ? -12.162 6.307 3.234 1.00 88.38 93 LYS A N 1
ATOM 725 C CA . LYS A 1 93 ? -11.113 7.014 3.988 1.00 88.38 93 LYS A CA 1
ATOM 726 C C . LYS A 1 93 ? -9.948 6.092 4.339 1.00 88.38 93 LYS A C 1
ATOM 728 O O . LYS A 1 93 ? -8.801 6.452 4.114 1.00 88.38 93 LYS A O 1
ATOM 733 N N . GLN A 1 94 ? -10.251 4.891 4.827 1.00 90.19 94 GLN A N 1
ATOM 734 C CA . GLN A 1 94 ? -9.249 3.880 5.159 1.00 90.19 94 GLN A CA 1
ATOM 735 C C . GLN A 1 94 ? -8.457 3.465 3.919 1.00 90.19 94 GLN A C 1
ATOM 737 O O . GLN A 1 94 ? -7.248 3.290 4.004 1.00 90.19 94 GLN A O 1
ATOM 742 N N . LYS A 1 95 ? -9.126 3.360 2.766 1.00 92.56 95 LYS A N 1
ATOM 743 C CA . LYS A 1 95 ? -8.492 3.048 1.484 1.00 92.56 95 LYS A CA 1
ATOM 744 C C . LYS A 1 95 ? -7.541 4.153 1.029 1.00 92.56 95 LYS A C 1
ATOM 746 O O . LYS A 1 95 ? -6.435 3.841 0.609 1.00 92.56 95 LYS A O 1
ATOM 751 N N . ILE A 1 96 ? -7.938 5.422 1.150 1.00 92.88 96 ILE A N 1
ATOM 752 C CA . ILE A 1 96 ? -7.059 6.566 0.853 1.00 92.88 96 ILE A CA 1
ATOM 753 C C . ILE A 1 96 ? -5.809 6.505 1.733 1.00 92.88 96 ILE A C 1
ATOM 755 O O . ILE A 1 96 ? -4.704 6.477 1.202 1.00 92.88 96 ILE A O 1
ATOM 759 N N . SER A 1 97 ? -5.972 6.380 3.053 1.00 92.06 97 SER A N 1
ATOM 760 C CA . SER A 1 97 ? -4.831 6.300 3.971 1.00 92.06 97 SER A CA 1
ATOM 761 C C . SER A 1 97 ? -3.944 5.082 3.710 1.00 92.06 97 SER A C 1
ATOM 763 O O . SER A 1 97 ? -2.724 5.182 3.762 1.00 92.06 97 SER A O 1
ATOM 765 N N . ALA A 1 98 ? -4.531 3.928 3.386 1.00 95.44 98 ALA A N 1
ATOM 766 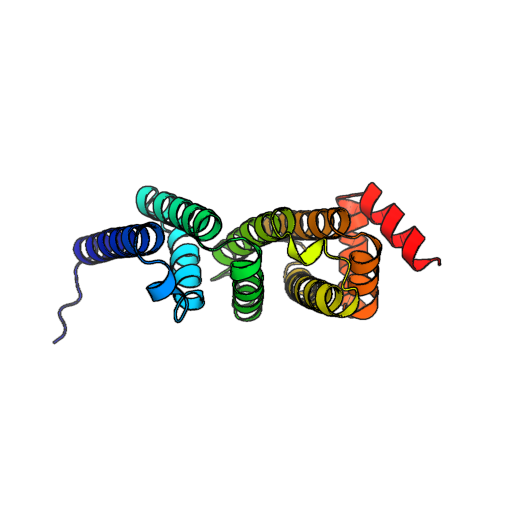C CA . ALA A 1 98 ? -3.767 2.736 3.037 1.00 95.44 98 ALA A CA 1
ATOM 767 C C . ALA A 1 98 ? -2.960 2.920 1.743 1.00 95.44 98 ALA A C 1
ATOM 769 O O . ALA A 1 98 ? -1.835 2.439 1.673 1.00 95.44 98 ALA A O 1
ATOM 770 N N . LEU A 1 99 ? -3.494 3.634 0.746 1.00 96.25 99 LEU A N 1
ATOM 771 C CA . LEU A 1 99 ? -2.765 3.965 -0.482 1.00 96.25 99 LEU A CA 1
ATOM 772 C C . LEU A 1 99 ? -1.638 4.977 -0.241 1.00 96.25 99 LEU A C 1
ATOM 774 O O . LEU A 1 99 ? -0.574 4.851 -0.839 1.00 96.25 99 LEU A O 1
ATOM 778 N N . GLU A 1 100 ? -1.852 5.967 0.627 1.00 94.62 100 GLU A N 1
ATOM 779 C CA . GLU A 1 100 ? -0.811 6.927 1.016 1.00 94.62 100 GLU A CA 1
ATOM 780 C C . GLU A 1 100 ? 0.356 6.218 1.708 1.00 94.62 100 GLU A C 1
ATOM 782 O O . GLU A 1 100 ? 1.512 6.455 1.365 1.00 94.62 100 GLU A O 1
ATOM 787 N N . VAL A 1 101 ? 0.058 5.293 2.625 1.00 95.12 101 VAL A N 1
ATOM 788 C CA . VAL A 1 101 ? 1.085 4.477 3.281 1.00 95.12 101 VAL A CA 1
ATOM 789 C C . VAL A 1 101 ? 1.737 3.522 2.284 1.00 95.12 101 VAL A C 1
ATOM 791 O O . VAL A 1 101 ? 2.958 3.430 2.266 1.00 95.12 101 VAL A O 1
ATOM 794 N N . LEU A 1 102 ? 0.965 2.867 1.408 1.00 97.38 102 LEU A N 1
ATOM 795 C CA . LEU A 1 102 ? 1.506 1.998 0.357 1.00 97.38 102 LEU A CA 1
ATOM 796 C C . LEU A 1 102 ? 2.537 2.737 -0.503 1.00 97.38 102 LEU A C 1
ATOM 798 O O . LEU A 1 102 ? 3.600 2.189 -0.769 1.00 97.38 102 LEU A O 1
ATOM 802 N N . ASN A 1 103 ? 2.247 3.976 -0.910 1.00 97.25 103 ASN A N 1
ATOM 803 C CA . ASN A 1 103 ? 3.189 4.790 -1.673 1.00 97.25 103 ASN A CA 1
ATOM 804 C C . ASN A 1 103 ? 4.527 4.954 -0.935 1.00 97.25 103 ASN A C 1
ATOM 806 O O . ASN A 1 103 ? 5.588 4.748 -1.516 1.00 97.25 103 ASN A O 1
ATOM 810 N N . VAL A 1 104 ? 4.470 5.278 0.356 1.00 96.38 104 VAL A N 1
ATOM 811 C CA . VAL A 1 104 ? 5.666 5.438 1.188 1.00 96.38 104 VAL A CA 1
ATOM 812 C C . VAL A 1 104 ? 6.429 4.118 1.329 1.00 96.38 104 VAL A C 1
ATOM 814 O O . VAL A 1 104 ? 7.648 4.105 1.200 1.00 96.38 104 VAL A O 1
ATOM 817 N N . LEU A 1 105 ? 5.724 2.998 1.519 1.00 97.56 105 LEU A N 1
ATOM 818 C CA . LEU A 1 105 ? 6.346 1.673 1.590 1.00 97.56 105 LEU A CA 1
ATOM 819 C C . LEU A 1 105 ? 7.059 1.303 0.284 1.00 97.56 105 LEU A C 1
ATOM 821 O O . LEU A 1 105 ? 8.126 0.712 0.332 1.00 97.56 105 LEU A O 1
ATOM 825 N N . ILE A 1 106 ? 6.508 1.671 -0.876 1.00 97.62 106 ILE A N 1
ATOM 826 C CA . ILE A 1 106 ? 7.166 1.458 -2.175 1.00 97.62 106 ILE A CA 1
ATOM 827 C C . ILE A 1 106 ? 8.452 2.287 -2.279 1.00 97.62 106 ILE A C 1
ATOM 829 O O . ILE A 1 106 ? 9.461 1.794 -2.778 1.00 97.62 106 ILE A O 1
ATOM 833 N N . MET A 1 107 ? 8.429 3.542 -1.821 1.00 95.81 107 MET A N 1
ATOM 834 C CA . MET A 1 107 ? 9.615 4.406 -1.844 1.00 95.81 107 MET A CA 1
ATOM 835 C C . MET A 1 107 ? 10.746 3.872 -0.959 1.00 95.81 107 MET A C 1
ATOM 837 O O . MET A 1 107 ? 11.910 4.015 -1.309 1.00 95.81 107 MET A O 1
ATOM 841 N N . GLU A 1 108 ? 10.400 3.281 0.183 1.00 95.25 108 GLU A N 1
ATOM 842 C CA . GLU A 1 108 ? 11.353 2.813 1.199 1.00 95.25 108 GLU A CA 1
ATOM 843 C C . GLU A 1 108 ? 11.703 1.322 1.070 1.00 95.25 108 GLU A C 1
ATOM 845 O O . GLU A 1 108 ? 12.467 0.800 1.875 1.00 95.25 108 GLU A O 1
ATOM 850 N N . SER A 1 109 ? 11.117 0.616 0.103 1.00 94.94 109 SER A N 1
ATOM 851 C CA . SER A 1 109 ? 11.347 -0.812 -0.098 1.00 94.94 109 SER A CA 1
ATOM 852 C C . SER A 1 109 ? 12.647 -1.038 -0.863 1.00 94.94 109 SER A C 1
ATOM 854 O O . SER A 1 109 ? 12.746 -0.732 -2.053 1.00 94.94 109 SER A O 1
ATOM 856 N N . ASP A 1 110 ? 13.630 -1.620 -0.178 1.00 91.19 110 ASP A N 1
ATOM 857 C CA . ASP A 1 110 ? 14.917 -1.967 -0.775 1.00 91.19 110 ASP A CA 1
ATOM 858 C C . ASP A 1 110 ? 14.771 -3.164 -1.720 1.00 91.19 110 ASP A C 1
ATOM 860 O O . ASP A 1 110 ? 15.464 -3.240 -2.738 1.00 91.19 110 ASP A O 1
ATOM 864 N N . SER A 1 111 ? 13.839 -4.085 -1.436 1.00 89.25 111 SER A N 1
ATOM 865 C CA . SER A 1 111 ? 13.667 -5.293 -2.250 1.00 89.25 111 SER A CA 1
ATOM 866 C C . SER A 1 111 ? 13.197 -5.006 -3.678 1.00 89.25 111 SER A C 1
ATOM 868 O O . SER A 1 111 ? 13.562 -5.749 -4.586 1.00 89.25 111 SER A O 1
ATOM 870 N N . LEU A 1 112 ? 12.478 -3.900 -3.909 1.00 89.62 112 LEU A N 1
ATOM 871 C CA . LEU A 1 112 ? 12.062 -3.465 -5.248 1.00 89.62 112 LEU A CA 1
ATOM 872 C C . LEU A 1 112 ? 13.214 -2.922 -6.109 1.00 89.62 112 LEU A C 1
ATOM 874 O O . LEU A 1 112 ? 13.050 -2.801 -7.323 1.00 89.62 112 LEU A O 1
ATOM 878 N N . SER A 1 113 ? 14.363 -2.612 -5.501 1.00 83.00 113 SER A N 1
ATOM 879 C CA . SER A 1 113 ? 15.564 -2.113 -6.187 1.00 83.00 113 SER A CA 1
ATOM 880 C C . SER A 1 113 ? 16.581 -3.213 -6.529 1.00 83.00 113 SER A C 1
ATOM 882 O O . SER A 1 113 ? 17.614 -2.942 -7.143 1.00 83.00 113 SER A O 1
ATOM 884 N N . LEU A 1 114 ? 16.315 -4.459 -6.120 1.00 78.88 114 LEU A N 1
ATOM 885 C CA . LEU A 1 114 ? 17.224 -5.584 -6.327 1.00 78.88 114 LEU A CA 1
ATOM 886 C C . LEU A 1 114 ? 17.231 -6.058 -7.790 1.00 78.88 114 LEU A C 1
ATOM 888 O O . LEU A 1 114 ? 16.251 -5.929 -8.515 1.00 78.88 114 LEU A O 1
ATOM 892 N N . ASN A 1 115 ? 18.337 -6.684 -8.202 1.00 68.81 115 ASN A N 1
ATOM 893 C CA . ASN A 1 115 ? 18.539 -7.194 -9.567 1.00 68.81 115 ASN A CA 1
ATOM 894 C C . ASN A 1 115 ? 17.972 -8.615 -9.800 1.00 68.81 115 ASN A C 1
ATOM 896 O O . ASN A 1 115 ? 18.343 -9.263 -10.778 1.00 68.81 115 ASN A O 1
ATOM 900 N N . ASP A 1 116 ? 17.144 -9.150 -8.893 1.00 74.75 116 ASP A N 1
ATOM 901 C CA . ASP A 1 116 ? 16.445 -10.424 -9.133 1.00 74.75 116 ASP A CA 1
ATOM 902 C C . ASP A 1 116 ? 15.160 -10.154 -9.925 1.00 74.75 116 ASP A C 1
ATOM 904 O O . ASP A 1 116 ? 14.071 -10.017 -9.362 1.00 74.75 116 ASP A O 1
ATOM 908 N N . ASP A 1 117 ? 15.318 -10.030 -11.244 1.00 75.06 117 ASP A N 1
ATOM 909 C CA . ASP A 1 117 ? 14.272 -9.559 -12.153 1.00 75.06 117 ASP A CA 1
ATOM 910 C C . ASP A 1 117 ? 12.943 -10.315 -12.001 1.00 75.06 117 ASP A C 1
ATOM 912 O O . ASP A 1 117 ? 11.883 -9.708 -12.146 1.00 75.06 117 ASP A O 1
ATOM 916 N N . GLU A 1 118 ? 12.949 -11.617 -11.691 1.00 84.56 118 GLU A N 1
ATOM 917 C CA . GLU A 1 118 ? 11.711 -12.402 -11.626 1.00 84.56 118 GLU A CA 1
ATOM 918 C C . GLU A 1 118 ? 10.958 -12.197 -10.306 1.00 84.56 118 GLU A C 1
ATOM 920 O O . GLU A 1 118 ? 9.758 -11.905 -10.317 1.00 84.56 118 GLU A O 1
ATOM 925 N N . GLN A 1 119 ? 11.644 -12.293 -9.162 1.00 85.00 119 GLN A N 1
ATOM 926 C CA . GLN A 1 119 ? 10.999 -12.081 -7.862 1.00 85.00 119 GLN A CA 1
ATOM 927 C C . GLN A 1 119 ? 10.546 -10.634 -7.686 1.00 85.00 119 GLN A C 1
ATOM 929 O O . GLN A 1 119 ? 9.445 -10.383 -7.189 1.00 85.00 119 GLN A O 1
ATOM 934 N N . VAL A 1 120 ? 11.366 -9.685 -8.137 1.00 89.50 120 VAL A N 1
ATOM 935 C CA . VAL A 1 120 ? 11.027 -8.264 -8.102 1.00 89.50 120 VAL A CA 1
ATOM 936 C C . VAL A 1 120 ? 9.829 -7.999 -9.008 1.00 89.50 120 VAL A C 1
ATOM 938 O O . VAL A 1 120 ? 8.857 -7.384 -8.571 1.00 89.50 120 VAL A O 1
ATOM 941 N N . TYR A 1 121 ? 9.800 -8.558 -10.222 1.00 93.19 121 TYR A N 1
ATOM 942 C CA . TYR A 1 121 ? 8.647 -8.407 -11.108 1.00 93.19 121 TYR A CA 1
ATOM 943 C C . TYR A 1 121 ? 7.342 -8.936 -10.490 1.00 93.19 121 TYR A C 1
ATOM 945 O O . TYR A 1 121 ? 6.308 -8.275 -10.601 1.00 93.19 121 TYR A O 1
ATOM 953 N N . ILE A 1 122 ? 7.361 -10.057 -9.758 1.00 92.81 122 ILE A N 1
ATOM 954 C CA . ILE A 1 122 ? 6.170 -10.555 -9.040 1.00 92.81 122 ILE A CA 1
ATOM 955 C C . ILE A 1 122 ? 5.628 -9.502 -8.057 1.00 92.81 122 ILE A C 1
ATOM 957 O O . ILE A 1 122 ? 4.414 -9.305 -7.970 1.00 92.81 122 ILE A O 1
ATOM 961 N N . GLN A 1 123 ? 6.496 -8.770 -7.358 1.00 93.69 123 GLN A N 1
ATOM 962 C CA . GLN A 1 123 ? 6.054 -7.705 -6.456 1.00 93.69 123 GLN A CA 1
ATOM 963 C C . GLN A 1 123 ? 5.453 -6.515 -7.219 1.00 93.69 123 GLN A C 1
ATOM 965 O O . GLN A 1 123 ? 4.366 -6.046 -6.871 1.00 93.69 123 GLN A O 1
ATOM 970 N N . PHE A 1 124 ? 6.095 -6.077 -8.309 1.00 96.31 124 PHE A N 1
ATOM 971 C CA . PHE A 1 124 ? 5.565 -5.015 -9.175 1.00 96.31 124 PHE A CA 1
ATOM 972 C C . PHE A 1 124 ? 4.181 -5.378 -9.725 1.00 96.31 124 PHE A C 1
ATOM 974 O O . PHE A 1 124 ? 3.253 -4.568 -9.660 1.00 96.31 124 PHE A O 1
ATOM 981 N N . THR A 1 125 ? 4.006 -6.608 -10.218 1.00 96.69 125 THR A N 1
ATOM 982 C CA . THR A 1 125 ? 2.716 -7.077 -10.747 1.00 96.69 125 THR A CA 1
ATOM 983 C C . THR A 1 125 ? 1.629 -7.091 -9.672 1.00 96.69 125 THR A C 1
ATOM 985 O O . THR A 1 125 ? 0.511 -6.646 -9.939 1.00 96.69 125 THR A O 1
ATOM 988 N N . ALA A 1 126 ? 1.935 -7.523 -8.444 1.00 97.00 126 ALA A N 1
ATOM 989 C CA . ALA A 1 126 ? 0.984 -7.518 -7.333 1.00 97.00 126 ALA A CA 1
ATOM 990 C C . ALA A 1 126 ? 0.513 -6.096 -6.979 1.00 97.00 126 ALA A C 1
ATOM 992 O O . ALA A 1 126 ? -0.691 -5.856 -6.812 1.00 97.00 126 ALA A O 1
ATOM 993 N N . ILE A 1 127 ? 1.439 -5.134 -6.926 1.00 97.94 127 ILE A N 1
ATOM 994 C CA . ILE A 1 127 ? 1.125 -3.727 -6.650 1.00 97.94 127 ILE A CA 1
ATOM 995 C C . ILE A 1 127 ? 0.285 -3.146 -7.791 1.00 97.94 127 ILE A C 1
ATOM 997 O O . ILE A 1 127 ? -0.797 -2.608 -7.553 1.00 97.94 127 ILE A O 1
ATOM 1001 N N . VAL A 1 128 ? 0.722 -3.310 -9.041 1.00 98.00 128 VAL A N 1
ATOM 1002 C CA . VAL A 1 128 ? 0.025 -2.774 -10.219 1.00 98.00 128 VAL A CA 1
ATOM 1003 C C . VAL A 1 128 ? -1.381 -3.359 -10.368 1.00 98.00 128 VAL A C 1
ATOM 1005 O O . VAL A 1 128 ? -2.322 -2.601 -10.617 1.00 98.00 128 VAL A O 1
ATOM 1008 N N . LYS A 1 129 ? -1.567 -4.668 -10.153 1.00 97.31 129 LYS A N 1
ATOM 1009 C CA . LYS A 1 129 ? -2.895 -5.308 -10.137 1.00 97.31 129 LYS A CA 1
ATOM 1010 C C . LYS A 1 129 ? -3.815 -4.670 -9.105 1.00 97.31 129 LYS A C 1
ATOM 1012 O O . LYS A 1 129 ? -4.960 -4.341 -9.422 1.00 97.31 129 LYS A O 1
ATOM 1017 N N . THR A 1 130 ? -3.298 -4.450 -7.899 1.00 97.31 130 THR A N 1
ATOM 1018 C CA . THR A 1 130 ? -4.042 -3.840 -6.790 1.00 97.31 130 THR A CA 1
ATOM 1019 C C . THR A 1 130 ? -4.465 -2.410 -7.138 1.00 97.31 130 THR A C 1
ATOM 1021 O O . THR A 1 130 ? -5.650 -2.074 -7.081 1.00 97.31 130 THR A O 1
ATOM 1024 N N . LEU A 1 131 ? -3.527 -1.578 -7.606 1.00 97.19 131 LEU A N 1
ATOM 1025 C CA . LEU A 1 131 ? -3.803 -0.199 -8.029 1.00 97.19 131 LEU A CA 1
ATOM 1026 C C . LEU A 1 131 ? -4.799 -0.151 -9.199 1.00 97.19 131 LEU A C 1
ATOM 1028 O O . LEU A 1 131 ? -5.744 0.639 -9.186 1.00 97.19 131 LEU A O 1
ATOM 1032 N N . GLY A 1 132 ? -4.637 -1.036 -10.184 1.00 95.75 132 GLY A N 1
ATOM 1033 C CA . GLY A 1 132 ? -5.540 -1.183 -11.322 1.00 95.75 132 GLY A CA 1
ATOM 1034 C C . GLY A 1 132 ? -6.953 -1.612 -10.924 1.00 95.75 132 GLY A C 1
ATOM 1035 O O . GLY A 1 132 ? -7.940 -1.141 -11.496 1.00 95.75 132 GLY A O 1
ATOM 1036 N N . GLY A 1 133 ? -7.088 -2.504 -9.943 1.00 94.50 133 GLY A N 1
ATOM 1037 C CA . GLY A 1 133 ? -8.380 -2.904 -9.385 1.00 94.50 133 GLY A CA 1
ATOM 1038 C C . GLY A 1 133 ? -9.111 -1.718 -8.757 1.00 94.50 133 GLY A C 1
ATOM 1039 O O . GLY A 1 133 ? -10.270 -1.454 -9.079 1.00 94.50 133 GLY A O 1
ATOM 1040 N N . ILE A 1 134 ? -8.400 -0.947 -7.934 1.00 94.50 134 ILE A N 1
ATOM 1041 C CA . ILE A 1 134 ? -8.950 0.212 -7.223 1.00 94.50 134 ILE A CA 1
ATOM 1042 C C . ILE A 1 134 ? -9.323 1.339 -8.192 1.00 94.50 134 ILE A C 1
ATOM 1044 O O . ILE A 1 134 ? -10.421 1.896 -8.100 1.00 94.50 134 ILE A O 1
ATOM 1048 N N . ILE A 1 135 ? -8.446 1.667 -9.146 1.00 92.38 135 ILE A N 1
ATOM 1049 C CA . ILE A 1 135 ? -8.665 2.788 -10.069 1.00 92.38 135 ILE A CA 1
ATOM 1050 C C . ILE A 1 135 ? -9.870 2.552 -10.978 1.00 92.38 135 ILE A C 1
ATOM 1052 O O . ILE A 1 135 ? -10.597 3.493 -11.278 1.00 92.38 135 ILE A O 1
ATOM 1056 N N . LYS A 1 136 ? -10.134 1.292 -11.355 1.00 93.00 136 LYS A N 1
ATOM 1057 C CA . LYS A 1 136 ? -11.305 0.904 -12.154 1.00 93.00 136 LYS A CA 1
ATOM 1058 C C . LYS A 1 136 ? -12.621 1.269 -11.468 1.00 93.00 136 LYS A C 1
ATOM 1060 O O . LYS A 1 136 ? -13.595 1.584 -12.144 1.00 93.00 136 LYS A O 1
ATOM 1065 N N . VAL A 1 137 ? -12.648 1.207 -10.140 1.00 91.50 137 VAL A N 1
ATOM 1066 C CA . VAL A 1 137 ? -13.839 1.482 -9.327 1.00 91.50 137 VAL A CA 1
ATOM 1067 C C . VAL A 1 137 ? -13.953 2.971 -9.001 1.00 91.50 137 VAL A C 1
ATOM 1069 O O . VAL A 1 137 ? -15.052 3.519 -8.985 1.00 91.50 137 VAL A O 1
ATOM 1072 N N . HIS A 1 138 ? -12.826 3.647 -8.773 1.00 90.00 138 HIS A N 1
ATOM 1073 C CA . HIS A 1 138 ? -12.779 5.028 -8.285 1.00 90.00 138 HIS A CA 1
ATOM 1074 C C . HIS A 1 138 ? -12.175 6.005 -9.309 1.00 90.00 138 HIS A C 1
ATOM 1076 O O . HIS A 1 138 ? -11.407 6.899 -8.951 1.00 90.00 138 HIS A O 1
ATOM 1082 N N . THR A 1 139 ? -12.551 5.859 -10.583 1.00 86.75 139 THR A N 1
ATOM 1083 C CA . THR A 1 139 ? -11.958 6.561 -11.743 1.00 86.75 139 THR A CA 1
ATOM 1084 C C . THR A 1 139 ? -12.001 8.089 -11.682 1.00 86.75 139 THR A C 1
ATOM 1086 O O . THR A 1 139 ? -11.211 8.745 -12.354 1.00 86.75 139 THR A O 1
ATOM 1089 N N . SER A 1 140 ? -12.915 8.670 -10.901 1.00 86.69 140 SER A N 1
ATOM 1090 C CA . SER A 1 140 ? -13.113 10.120 -10.772 1.00 86.69 140 SER A CA 1
ATOM 1091 C C . SER A 1 140 ? -12.754 10.676 -9.390 1.00 86.69 140 SER A C 1
ATOM 1093 O O . SER A 1 140 ? -12.803 11.890 -9.177 1.00 86.69 140 SER A O 1
ATOM 1095 N N . HIS A 1 141 ? -12.381 9.822 -8.431 1.00 91.75 141 HIS A N 1
ATOM 1096 C CA . HIS A 1 141 ? -12.146 10.255 -7.057 1.00 91.75 141 HIS A CA 1
ATOM 1097 C C . HIS A 1 141 ? -10.701 10.729 -6.867 1.00 91.75 141 HIS A C 1
ATOM 1099 O O . HIS A 1 141 ? -9.804 9.927 -6.613 1.00 91.75 141 HIS A O 1
ATOM 1105 N N . LYS A 1 142 ? -10.468 12.047 -6.919 1.00 90.62 142 LYS A N 1
ATOM 1106 C CA . LYS A 1 142 ? -9.118 12.643 -6.812 1.00 90.62 142 LYS A 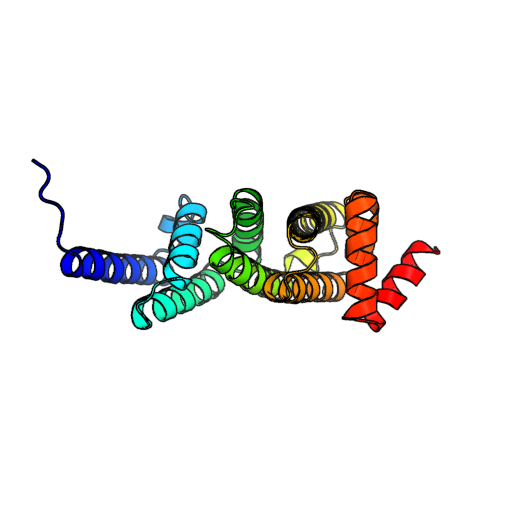CA 1
ATOM 1107 C C . LYS A 1 142 ? -8.318 12.178 -5.590 1.00 90.62 142 LYS A C 1
ATOM 1109 O O . LYS A 1 142 ? -7.125 11.935 -5.710 1.00 90.62 142 LYS A O 1
ATOM 1114 N N . GLY A 1 143 ? -8.976 11.986 -4.443 1.00 91.56 143 GLY A N 1
ATOM 1115 C CA . GLY A 1 143 ? -8.317 11.481 -3.231 1.00 91.56 143 GLY A CA 1
ATOM 1116 C C . GLY A 1 143 ? -7.795 10.042 -3.343 1.00 91.56 143 GLY A C 1
ATOM 1117 O O . GLY A 1 143 ? -6.947 9.659 -2.560 1.00 91.56 143 GLY A O 1
ATOM 1118 N N . ILE A 1 144 ? -8.277 9.255 -4.311 1.00 94.50 144 ILE A N 1
ATOM 1119 C CA . ILE A 1 144 ? -7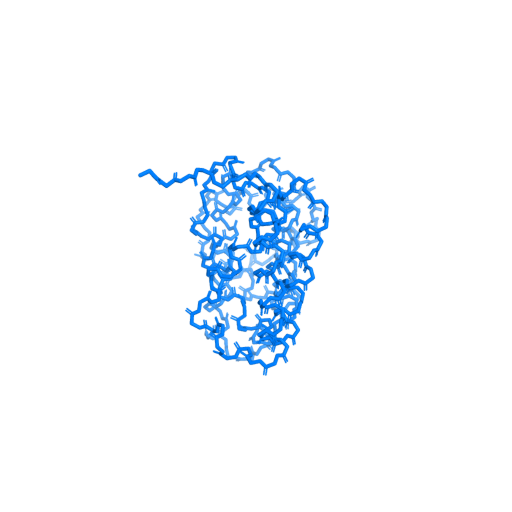.758 7.913 -4.624 1.00 94.50 144 ILE A CA 1
ATOM 1120 C C . ILE A 1 144 ? -6.748 7.998 -5.772 1.00 94.50 144 ILE A C 1
ATOM 1122 O O . ILE A 1 144 ? -5.689 7.382 -5.713 1.00 94.50 144 ILE A O 1
ATOM 1126 N N . ILE A 1 145 ? -7.057 8.792 -6.800 1.00 95.06 145 ILE A N 1
ATOM 1127 C CA . ILE A 1 145 ? -6.204 8.957 -7.982 1.00 95.06 145 ILE A CA 1
ATOM 1128 C C . ILE A 1 145 ? -4.814 9.474 -7.595 1.00 95.06 145 ILE A C 1
ATOM 1130 O O . ILE A 1 145 ? -3.824 8.926 -8.066 1.00 95.06 145 ILE A O 1
ATOM 1134 N N . ASN A 1 146 ? -4.726 10.483 -6.725 1.00 95.06 146 ASN A N 1
ATOM 1135 C CA . ASN A 1 146 ? -3.446 11.097 -6.368 1.00 95.06 146 ASN A CA 1
ATOM 1136 C C . ASN A 1 146 ? -2.492 10.109 -5.664 1.00 95.06 146 ASN A C 1
ATOM 1138 O O . ASN A 1 146 ? -1.363 9.970 -6.134 1.00 95.06 146 ASN A O 1
ATOM 1142 N N . PRO A 1 147 ? -2.911 9.365 -4.618 1.00 96.00 147 PRO A N 1
ATOM 1143 C CA . PRO A 1 147 ? -2.081 8.305 -4.045 1.00 96.00 147 PRO A CA 1
ATOM 1144 C C . PRO A 1 147 ? -1.700 7.204 -5.039 1.00 96.00 147 PRO A C 1
ATOM 1146 O O . PRO A 1 147 ? -0.575 6.718 -4.990 1.00 96.00 147 PRO A O 1
ATOM 1149 N N . ILE A 1 148 ? -2.593 6.826 -5.965 1.00 96.81 148 ILE A N 1
ATOM 1150 C CA . ILE A 1 148 ? -2.266 5.831 -7.000 1.00 96.81 148 ILE A CA 1
ATOM 1151 C C . ILE A 1 148 ? -1.179 6.358 -7.940 1.00 96.81 148 ILE A C 1
ATOM 1153 O O . ILE A 1 148 ? -0.229 5.636 -8.226 1.00 96.81 148 ILE A O 1
ATOM 1157 N N . ILE A 1 149 ? -1.286 7.607 -8.400 1.00 96.69 149 ILE A N 1
ATOM 1158 C CA . ILE A 1 149 ? -0.238 8.241 -9.209 1.00 96.69 149 ILE A CA 1
ATOM 1159 C C . ILE A 1 149 ? 1.077 8.262 -8.431 1.00 96.69 149 ILE A C 1
ATOM 1161 O O . ILE A 1 149 ? 2.097 7.871 -8.988 1.00 96.69 149 ILE A O 1
ATOM 1165 N N . GLY A 1 150 ? 1.043 8.657 -7.154 1.00 97.31 150 GLY A N 1
ATOM 1166 C CA . GLY A 1 150 ? 2.207 8.622 -6.270 1.00 97.31 150 GLY A CA 1
ATOM 1167 C C . GLY A 1 150 ? 2.856 7.240 -6.245 1.00 97.31 150 GLY A C 1
ATOM 1168 O O . GLY A 1 150 ? 4.031 7.122 -6.564 1.00 97.31 150 GLY A O 1
ATOM 1169 N N . ALA A 1 151 ? 2.072 6.190 -5.990 1.00 97.75 151 ALA A N 1
ATOM 1170 C CA . ALA A 1 151 ? 2.565 4.816 -5.962 1.00 97.75 151 ALA A CA 1
ATOM 1171 C C . ALA A 1 151 ? 3.178 4.371 -7.303 1.00 97.75 151 ALA A C 1
ATOM 1173 O O . ALA A 1 151 ? 4.216 3.715 -7.311 1.00 97.75 151 ALA A O 1
ATOM 1174 N N . ILE A 1 152 ? 2.584 4.749 -8.443 1.00 97.88 152 ILE A N 1
ATOM 1175 C CA . ILE A 1 152 ? 3.153 4.450 -9.768 1.00 97.88 152 ILE A CA 1
ATOM 1176 C C . ILE A 1 152 ? 4.455 5.220 -10.013 1.00 97.88 152 ILE A C 1
ATOM 1178 O O . ILE A 1 152 ? 5.388 4.659 -10.583 1.00 97.88 152 ILE A O 1
ATOM 1182 N N . LEU A 1 153 ? 4.533 6.490 -9.609 1.00 97.25 153 LEU A N 1
ATOM 1183 C CA . LEU A 1 153 ? 5.765 7.273 -9.713 1.00 97.25 153 LEU A CA 1
ATOM 1184 C C . LEU A 1 153 ? 6.871 6.651 -8.856 1.00 97.25 153 LEU A C 1
ATOM 1186 O O . LEU A 1 153 ? 7.975 6.476 -9.356 1.00 97.25 153 LEU A O 1
ATOM 1190 N N . SER A 1 154 ? 6.549 6.235 -7.632 1.00 97.50 154 SER A N 1
ATOM 1191 C CA . SER A 1 154 ? 7.484 5.548 -6.740 1.00 97.50 154 SER A CA 1
ATOM 1192 C C . SER A 1 154 ? 7.958 4.219 -7.329 1.00 97.50 154 SER A C 1
ATOM 1194 O O . SER A 1 154 ? 9.154 3.965 -7.343 1.00 97.50 154 SER A O 1
ATOM 1196 N N . LEU A 1 155 ? 7.063 3.407 -7.909 1.00 96.81 155 LEU A N 1
ATOM 1197 C CA . LEU A 1 155 ? 7.462 2.189 -8.630 1.00 96.81 155 LEU A CA 1
ATOM 1198 C C . LEU A 1 155 ? 8.383 2.499 -9.813 1.00 96.81 155 LEU A C 1
ATOM 1200 O O . LEU A 1 155 ? 9.400 1.834 -9.992 1.00 96.81 155 LEU A O 1
ATOM 1204 N N . ARG A 1 156 ? 8.048 3.517 -10.614 1.00 95.56 156 ARG A N 1
ATOM 1205 C CA . ARG A 1 156 ? 8.869 3.934 -11.757 1.00 95.56 156 ARG A CA 1
ATOM 1206 C C . ARG A 1 156 ? 10.271 4.329 -11.302 1.00 95.56 156 ARG A C 1
ATOM 1208 O O . ARG A 1 156 ? 11.237 3.995 -11.981 1.00 95.56 156 ARG A O 1
ATOM 1215 N N . ASP A 1 157 ? 10.357 5.056 -10.195 1.00 94.75 157 ASP A N 1
ATOM 1216 C CA . ASP A 1 157 ? 11.623 5.530 -9.645 1.00 94.75 157 ASP A CA 1
ATOM 1217 C C . ASP A 1 157 ? 12.466 4.373 -9.081 1.00 94.75 157 ASP A C 1
ATOM 1219 O O . ASP A 1 157 ? 13.689 4.446 -9.163 1.00 94.75 157 ASP A O 1
ATOM 1223 N N . GLN A 1 158 ? 11.833 3.285 -8.618 1.00 93.81 158 GLN A N 1
ATOM 1224 C CA . GLN A 1 158 ? 12.515 2.023 -8.297 1.00 93.81 158 GLN A CA 1
ATOM 1225 C C . GLN A 1 158 ? 13.010 1.306 -9.561 1.00 93.81 158 GLN A C 1
ATOM 1227 O O . GLN A 1 158 ? 14.194 1.006 -9.699 1.00 93.81 158 GLN A O 1
ATOM 1232 N N . ASN A 1 159 ? 12.110 1.030 -10.510 1.00 93.56 159 ASN A N 1
ATOM 1233 C CA . ASN A 1 159 ? 12.451 0.394 -11.780 1.00 93.56 159 ASN A CA 1
ATOM 1234 C C . ASN A 1 159 ? 11.412 0.726 -12.865 1.00 93.56 159 ASN A C 1
ATOM 1236 O O . ASN A 1 159 ? 10.288 0.211 -12.877 1.00 93.56 159 ASN A O 1
ATOM 1240 N N . GLN A 1 160 ? 11.800 1.581 -13.814 1.00 93.94 160 GLN A N 1
ATOM 1241 C CA . GLN A 1 160 ? 10.909 2.050 -14.875 1.00 93.94 160 GLN A CA 1
ATOM 1242 C C . GLN A 1 160 ? 10.436 0.914 -15.796 1.00 93.94 160 GLN A C 1
ATOM 1244 O O . GLN A 1 160 ? 9.252 0.872 -16.139 1.00 93.94 160 GLN A O 1
ATOM 1249 N N . ASP A 1 161 ? 11.336 0.012 -16.198 1.00 93.38 161 ASP A N 1
ATOM 1250 C CA . ASP A 1 161 ? 11.016 -1.060 -17.146 1.00 93.38 161 ASP A CA 1
ATOM 1251 C C . ASP A 1 161 ? 10.008 -2.038 -16.538 1.00 93.38 161 ASP A C 1
ATOM 1253 O O . ASP A 1 161 ? 8.936 -2.255 -17.106 1.00 93.38 161 ASP A O 1
ATOM 1257 N N . LEU A 1 162 ? 10.280 -2.524 -15.321 1.00 94.94 162 LEU A N 1
ATOM 1258 C CA . LEU A 1 162 ? 9.378 -3.436 -14.616 1.00 94.94 162 LEU A CA 1
ATOM 1259 C C . LEU A 1 162 ? 8.025 -2.786 -14.312 1.00 94.94 162 LEU A C 1
ATOM 1261 O O . LEU A 1 162 ? 6.992 -3.444 -14.441 1.00 94.94 162 LEU A O 1
ATOM 1265 N N . THR A 1 163 ? 8.003 -1.489 -13.984 1.00 96.38 163 THR A N 1
ATOM 1266 C CA . THR A 1 163 ? 6.751 -0.738 -13.787 1.00 96.38 163 THR A CA 1
ATOM 1267 C C . THR A 1 163 ? 5.895 -0.749 -15.040 1.00 96.38 163 THR A C 1
ATOM 1269 O O . THR A 1 163 ? 4.725 -1.131 -14.998 1.00 96.38 163 THR A O 1
ATOM 1272 N N . PHE A 1 164 ? 6.454 -0.324 -16.172 1.00 96.69 164 PHE A N 1
ATOM 1273 C CA . PHE A 1 164 ? 5.683 -0.202 -17.405 1.00 96.69 164 PHE A CA 1
ATOM 1274 C C . PHE A 1 164 ? 5.316 -1.563 -17.985 1.00 96.69 164 PHE A C 1
ATOM 1276 O O . PHE A 1 164 ? 4.190 -1.731 -18.462 1.00 96.69 164 PHE A O 1
ATOM 1283 N N . ARG A 1 165 ? 6.204 -2.550 -17.847 1.00 95.62 165 ARG A N 1
ATOM 1284 C CA . ARG A 1 165 ? 5.920 -3.946 -18.163 1.00 95.62 165 ARG A CA 1
ATOM 1285 C C . ARG A 1 165 ? 4.743 -4.473 -17.348 1.00 95.62 165 ARG A C 1
ATOM 1287 O O . ARG A 1 165 ? 3.800 -4.999 -17.928 1.00 95.62 165 ARG A O 1
ATOM 1294 N N . ALA A 1 166 ? 4.746 -4.289 -16.028 1.00 96.94 166 ALA A N 1
ATOM 1295 C CA . ALA A 1 166 ? 3.651 -4.728 -15.164 1.00 96.94 166 ALA A CA 1
ATOM 1296 C C . ALA A 1 166 ? 2.330 -4.020 -15.516 1.00 96.94 166 ALA A C 1
ATOM 1298 O O . ALA A 1 166 ? 1.288 -4.665 -15.590 1.00 96.94 166 ALA A O 1
ATOM 1299 N N . ILE A 1 167 ? 2.352 -2.711 -15.802 1.00 97.38 167 ILE A N 1
ATOM 1300 C CA . ILE A 1 167 ? 1.153 -1.964 -16.233 1.00 97.38 167 ILE A CA 1
ATOM 1301 C C . ILE A 1 167 ? 0.605 -2.506 -17.557 1.00 97.38 167 ILE A C 1
ATOM 1303 O O . ILE A 1 167 ? -0.612 -2.622 -17.707 1.00 97.38 167 ILE A O 1
ATOM 1307 N N . ARG A 1 168 ? 1.473 -2.822 -18.522 1.00 96.12 168 ARG A N 1
ATOM 1308 C CA . ARG A 1 168 ? 1.070 -3.359 -19.827 1.00 96.12 168 ARG A CA 1
ATOM 1309 C C . ARG A 1 168 ? 0.508 -4.775 -19.711 1.00 96.12 168 ARG A C 1
ATOM 1311 O O . ARG A 1 168 ? -0.529 -5.051 -20.309 1.00 96.12 168 ARG A O 1
ATOM 1318 N N . ASP A 1 169 ? 1.199 -5.640 -18.975 1.00 95.62 169 ASP A N 1
ATOM 1319 C CA . ASP A 1 169 ? 0.941 -7.081 -18.974 1.00 95.62 169 ASP A CA 1
ATOM 1320 C C . ASP A 1 169 ? -0.214 -7.459 -18.031 1.00 95.62 169 ASP A C 1
ATOM 1322 O O . ASP A 1 169 ? -0.945 -8.407 -18.309 1.00 95.62 169 ASP A O 1
ATOM 1326 N N . GLU A 1 170 ? -0.424 -6.701 -16.947 1.00 96.12 170 GLU A N 1
ATOM 1327 C CA . GLU A 1 170 ? -1.343 -7.102 -15.873 1.00 96.12 170 GLU A CA 1
ATOM 1328 C C . GLU A 1 170 ? -2.649 -6.316 -15.803 1.00 96.12 170 GLU A C 1
ATOM 1330 O O . GLU A 1 170 ? -3.619 -6.763 -15.181 1.00 96.12 170 GLU A O 1
ATOM 1335 N N . LEU A 1 171 ? -2.711 -5.134 -16.420 1.00 96.81 171 LEU A N 1
ATOM 1336 C CA . LEU A 1 171 ? -3.949 -4.368 -16.465 1.00 96.81 171 LEU A CA 1
ATOM 1337 C C . LEU A 1 171 ? -4.821 -4.823 -17.632 1.00 96.81 171 LEU A C 1
ATOM 1339 O O . LEU A 1 171 ? -4.393 -4.882 -18.782 1.00 96.81 171 LEU A O 1
ATOM 1343 N N . THR A 1 172 ? -6.110 -5.041 -17.363 1.00 95.75 172 THR A N 1
ATOM 1344 C CA . THR A 1 172 ? -7.092 -5.242 -18.440 1.00 95.75 172 THR A CA 1
ATOM 1345 C C . THR A 1 172 ? -7.131 -4.023 -19.366 1.00 95.75 172 THR A C 1
ATOM 1347 O O . THR A 1 172 ? -6.880 -2.900 -18.927 1.00 95.75 172 THR A O 1
ATOM 1350 N N . HIS A 1 173 ? -7.566 -4.192 -20.620 1.00 94.62 173 HIS A N 1
ATOM 1351 C CA . HIS A 1 173 ? -7.699 -3.071 -21.566 1.00 94.62 173 HIS A CA 1
ATOM 1352 C C . HIS A 1 173 ? -8.475 -1.874 -20.991 1.00 94.62 173 HIS A C 1
ATOM 1354 O O . HIS A 1 173 ? -8.099 -0.723 -21.215 1.00 94.62 173 HIS A O 1
ATOM 1360 N N . SER A 1 174 ? -9.524 -2.139 -20.201 1.00 95.00 174 SER A N 1
ATOM 1361 C CA . SER A 1 174 ? -10.294 -1.094 -19.518 1.00 95.00 174 SER A CA 1
ATOM 1362 C C . SER A 1 174 ? -9.464 -0.322 -18.484 1.00 95.00 174 SER A C 1
ATOM 1364 O O . SER A 1 174 ? -9.462 0.906 -18.491 1.00 95.00 174 SER A O 1
ATOM 1366 N N . GLN A 1 175 ? -8.712 -1.027 -17.634 1.00 95.62 175 GLN A N 1
ATOM 1367 C CA . GLN A 1 175 ? -7.851 -0.428 -16.611 1.00 95.62 175 GLN A CA 1
ATOM 1368 C C . GLN A 1 175 ? -6.692 0.337 -17.238 1.00 95.62 175 GLN A C 1
ATOM 1370 O O . GLN A 1 175 ? -6.405 1.453 -16.821 1.00 95.62 175 GLN A O 1
ATOM 1375 N N . LEU A 1 176 ? -6.073 -0.228 -18.275 1.00 95.56 176 LEU A N 1
ATOM 1376 C CA . LEU A 1 176 ? -4.996 0.413 -19.016 1.00 95.56 176 LEU A CA 1
ATOM 1377 C C . LEU A 1 176 ? -5.466 1.717 -19.676 1.00 95.56 176 LEU A C 1
ATOM 1379 O O . LEU A 1 176 ? -4.762 2.723 -19.624 1.00 95.56 176 LEU A O 1
ATOM 1383 N N . SER A 1 177 ? -6.667 1.728 -20.264 1.00 95.25 177 SER A N 1
ATOM 1384 C CA . SER A 1 177 ? -7.259 2.939 -20.847 1.00 95.25 177 SER A CA 1
ATOM 1385 C C . SER A 1 177 ? -7.478 4.031 -19.794 1.00 95.25 177 SER A C 1
ATOM 1387 O O . SER A 1 177 ? -7.052 5.170 -19.995 1.00 95.25 177 SER A O 1
ATOM 1389 N N . ILE A 1 178 ? -8.054 3.671 -18.640 1.00 94.75 178 ILE A N 1
ATOM 1390 C CA . ILE A 1 178 ? -8.246 4.579 -17.498 1.00 94.75 178 ILE A CA 1
ATOM 1391 C C . ILE A 1 178 ? -6.898 5.117 -17.004 1.00 94.75 178 ILE A C 1
ATOM 1393 O O . ILE A 1 178 ? -6.740 6.323 -16.822 1.00 94.75 178 ILE A O 1
ATOM 1397 N N . MET A 1 179 ? -5.907 4.240 -16.834 1.00 94.56 179 MET A N 1
ATOM 1398 C CA . MET A 1 179 ? -4.579 4.609 -16.353 1.00 94.56 179 MET A CA 1
ATOM 1399 C C . MET A 1 179 ? -3.899 5.605 -17.303 1.00 94.56 179 MET A C 1
ATOM 1401 O O . MET A 1 179 ? -3.414 6.646 -16.866 1.00 94.56 179 MET A O 1
ATOM 1405 N N . LYS A 1 180 ? -3.960 5.362 -18.620 1.00 94.94 180 LYS A N 1
ATOM 1406 C CA . LYS A 1 180 ? -3.466 6.306 -19.635 1.00 94.94 180 LYS A CA 1
ATOM 1407 C C . LYS A 1 180 ? -4.164 7.661 -19.549 1.00 94.94 180 LYS A C 1
ATOM 1409 O O . LYS A 1 180 ? -3.500 8.692 -19.637 1.00 94.94 180 LYS A O 1
ATOM 1414 N N . GLN A 1 181 ? -5.487 7.694 -19.394 1.00 93.62 181 GLN A N 1
ATOM 1415 C CA . GLN A 1 181 ? -6.224 8.955 -19.243 1.00 93.62 181 GLN A CA 1
ATOM 1416 C C . GLN A 1 181 ? -5.780 9.719 -17.990 1.00 93.62 181 GLN A C 1
ATOM 1418 O O . GLN A 1 181 ? -5.594 10.937 -18.034 1.00 93.62 181 GLN A O 1
ATOM 1423 N N . ILE A 1 182 ? -5.556 9.004 -16.890 1.00 93.38 182 ILE A N 1
ATOM 1424 C CA . ILE A 1 182 ? -5.101 9.580 -15.626 1.00 93.38 182 ILE A CA 1
ATOM 1425 C C . ILE A 1 182 ? -3.681 10.134 -15.748 1.00 93.38 182 ILE A C 1
ATOM 1427 O O . ILE A 1 182 ? -3.454 11.273 -15.341 1.00 93.38 182 ILE A O 1
ATOM 1431 N N . PHE A 1 183 ? -2.755 9.415 -16.387 1.00 94.56 183 PHE A N 1
ATOM 1432 C CA . PHE A 1 183 ? -1.410 9.937 -16.649 1.00 94.56 183 PHE A CA 1
ATOM 1433 C C . PHE A 1 183 ? -1.460 11.195 -17.518 1.00 94.56 183 PHE A C 1
ATOM 1435 O O . PHE A 1 183 ? -0.871 12.208 -17.162 1.00 94.56 183 PHE A O 1
ATOM 1442 N N . ASN A 1 184 ? -2.223 11.186 -18.615 1.00 93.19 184 ASN A N 1
ATOM 1443 C CA . ASN A 1 184 ? -2.320 12.348 -19.506 1.00 93.19 184 ASN A CA 1
ATOM 1444 C C . ASN A 1 184 ? -2.899 13.595 -18.819 1.00 93.19 184 ASN A C 1
ATOM 1446 O O . ASN A 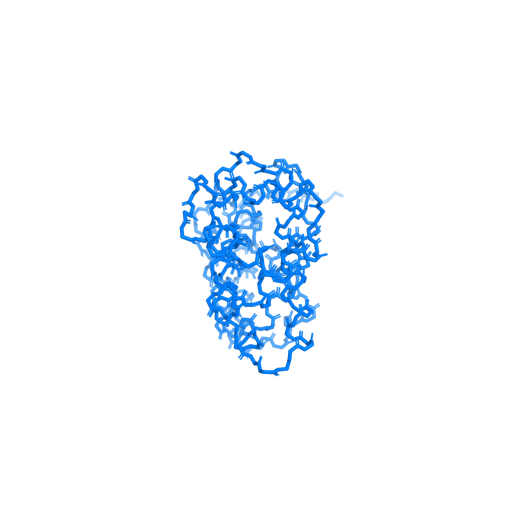1 184 ? -2.515 14.717 -19.149 1.00 93.19 184 ASN A O 1
ATOM 1450 N N . SER A 1 185 ? -3.832 13.406 -17.883 1.00 92.50 185 SER A N 1
ATOM 1451 C CA . SER A 1 185 ? -4.509 14.510 -17.196 1.00 92.50 185 SER A CA 1
ATOM 1452 C C . SER A 1 185 ? -3.755 15.042 -15.978 1.00 92.50 185 SER A C 1
ATOM 1454 O O . SER A 1 185 ? -3.919 16.218 -15.661 1.00 92.50 185 SER A O 1
ATOM 1456 N N . ASN A 1 186 ? -2.930 14.221 -15.320 1.00 91.81 186 ASN A N 1
ATOM 1457 C CA . ASN A 1 186 ? -2.292 14.588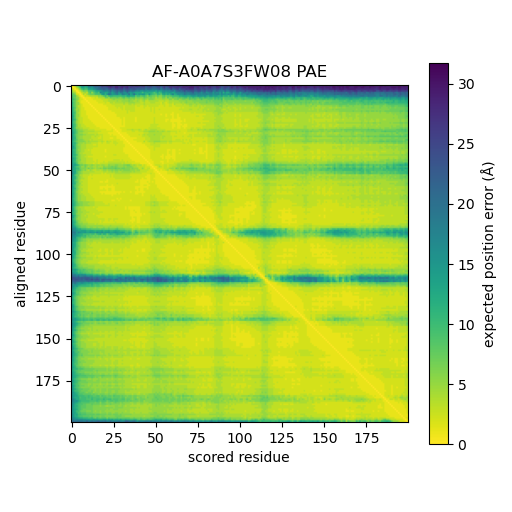 -14.052 1.00 91.81 186 ASN A CA 1
ATOM 1458 C C . ASN A 1 186 ? -0.755 14.622 -14.125 1.00 91.81 186 ASN A C 1
ATOM 1460 O O . ASN A 1 186 ? -0.156 15.491 -13.509 1.00 91.81 186 ASN A O 1
ATOM 1464 N N . GLU A 1 187 ? -0.114 13.745 -14.907 1.00 93.12 187 GLU A N 1
ATOM 1465 C CA . GLU A 1 187 ? 1.349 13.578 -14.959 1.00 93.12 187 GLU A CA 1
ATOM 1466 C C . GLU A 1 187 ? 1.856 13.411 -16.401 1.00 93.12 187 GLU A C 1
ATOM 1468 O O . GLU A 1 187 ? 2.163 12.312 -16.874 1.00 93.12 187 GLU A O 1
ATOM 1473 N N . LYS A 1 188 ? 1.973 14.530 -17.131 1.00 92.38 188 LYS A N 1
ATOM 1474 C CA . LYS A 1 188 ? 2.341 14.532 -18.563 1.00 92.38 188 LYS A CA 1
ATOM 1475 C C . LYS A 1 188 ? 3.667 13.825 -18.854 1.00 92.38 188 LYS A C 1
ATOM 1477 O O . LYS A 1 188 ? 3.780 13.156 -19.876 1.00 92.38 188 LYS A O 1
ATOM 1482 N N . LYS A 1 189 ? 4.665 13.962 -17.973 1.00 94.06 189 LYS A N 1
ATOM 1483 C CA . LYS A 1 189 ? 5.972 13.305 -18.146 1.00 94.06 189 LYS A CA 1
ATOM 1484 C C . LYS A 1 189 ? 5.835 11.784 -18.072 1.00 94.06 189 LYS A C 1
ATOM 1486 O O . LYS A 1 189 ? 6.342 11.096 -18.950 1.00 94.06 189 LYS A O 1
ATOM 1491 N N . LEU A 1 190 ? 5.106 11.282 -17.073 1.00 93.75 190 LEU A N 1
ATOM 1492 C CA . LEU A 1 190 ? 4.817 9.856 -16.928 1.00 93.75 190 LEU A CA 1
ATOM 1493 C C . LEU A 1 190 ? 4.038 9.326 -18.140 1.00 93.75 190 LEU A C 1
ATOM 1495 O O . LEU A 1 190 ? 4.352 8.256 -18.652 1.00 93.75 190 LEU A O 1
ATOM 1499 N N . ALA A 1 191 ? 3.067 10.099 -18.638 1.00 94.81 191 ALA A N 1
ATOM 1500 C CA . ALA A 1 191 ? 2.293 9.739 -19.823 1.00 94.81 191 ALA A CA 1
ATOM 1501 C C . ALA A 1 191 ? 3.171 9.574 -21.074 1.00 94.81 191 ALA A C 1
ATOM 1503 O O . ALA A 1 191 ? 3.006 8.600 -21.804 1.00 94.81 191 ALA A O 1
ATOM 1504 N N . LEU A 1 192 ? 4.104 10.504 -21.308 1.00 95.38 192 LEU A N 1
ATOM 1505 C CA . LEU A 1 192 ? 5.048 10.427 -22.427 1.00 95.38 192 LEU A CA 1
ATOM 1506 C C . LEU A 1 192 ? 5.940 9.189 -22.311 1.00 95.38 192 LEU A C 1
ATOM 1508 O O . LEU A 1 192 ? 5.932 8.361 -23.213 1.00 95.38 192 LEU A O 1
ATOM 1512 N N . GLN A 1 193 ? 6.599 9.007 -21.161 1.00 95.25 193 GLN A N 1
ATOM 1513 C CA . GLN A 1 193 ? 7.473 7.854 -20.908 1.00 95.25 193 GLN A CA 1
ATOM 1514 C C . GLN A 1 193 ? 6.749 6.518 -21.124 1.00 95.25 193 GLN A C 1
ATOM 1516 O O . GLN A 1 193 ? 7.298 5.596 -21.723 1.00 95.25 193 GLN A O 1
ATOM 1521 N N . PHE A 1 194 ? 5.503 6.418 -20.658 1.00 95.88 194 PHE A N 1
ATOM 1522 C CA . PHE A 1 194 ? 4.717 5.203 -20.812 1.00 95.88 194 PHE A CA 1
ATOM 1523 C C . PHE A 1 194 ? 4.281 4.959 -22.265 1.00 95.88 194 PHE A C 1
ATOM 1525 O O . PHE A 1 194 ? 4.284 3.820 -22.725 1.00 95.88 194 PHE A O 1
ATOM 1532 N N . ASN A 1 195 ? 3.922 6.003 -23.015 1.00 93.94 195 ASN A N 1
ATOM 1533 C CA . ASN A 1 195 ? 3.577 5.858 -24.433 1.00 93.94 195 ASN A CA 1
ATOM 1534 C C . ASN A 1 195 ? 4.796 5.484 -25.288 1.00 93.94 195 ASN A C 1
ATOM 1536 O O . ASN A 1 195 ? 4.661 4.663 -26.197 1.00 93.94 195 ASN A O 1
ATOM 1540 N N . ASP A 1 196 ? 5.966 6.042 -24.973 1.00 94.44 196 ASP A N 1
ATOM 1541 C CA . ASP A 1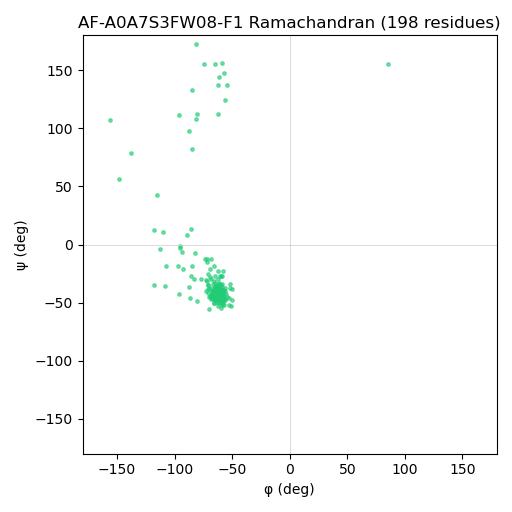 196 ? 7.224 5.690 -25.630 1.00 94.44 196 ASP A CA 1
ATOM 1542 C C . ASP A 1 196 ? 7.552 4.210 -25.397 1.00 94.44 196 ASP A C 1
ATOM 1544 O O . ASP A 1 196 ? 7.874 3.502 -26.347 1.00 94.44 196 ASP A O 1
ATOM 1548 N N . TYR A 1 197 ? 7.376 3.716 -24.164 1.00 94.75 197 TYR A N 1
ATOM 1549 C CA . TYR A 1 197 ? 7.544 2.298 -23.830 1.00 94.75 197 TYR A CA 1
ATOM 1550 C C . TYR A 1 197 ? 6.605 1.382 -24.624 1.00 94.75 197 TYR A C 1
ATOM 1552 O O . TYR A 1 197 ? 7.019 0.340 -25.114 1.00 94.75 197 TYR A O 1
ATOM 1560 N N . LEU A 1 198 ? 5.335 1.764 -24.785 1.00 90.69 198 LEU A N 1
ATOM 1561 C CA . LEU A 1 198 ? 4.360 0.964 -25.538 1.00 90.69 198 LEU A CA 1
ATOM 1562 C C . LEU A 1 198 ? 4.587 0.963 -27.056 1.00 90.69 198 LEU A C 1
ATOM 1564 O O . LEU A 1 198 ? 3.927 0.195 -27.755 1.00 90.69 198 LEU A O 1
ATOM 1568 N N . SER A 1 199 ? 5.437 1.857 -27.559 1.00 89.69 199 SER A N 1
ATOM 1569 C CA . SER A 1 199 ? 5.765 1.968 -28.985 1.00 89.69 199 SER A CA 1
ATOM 1570 C C . SER A 1 199 ? 7.010 1.160 -29.374 1.00 89.69 199 SER A C 1
ATOM 1572 O O . SER A 1 199 ? 7.335 1.105 -30.561 1.00 89.69 199 SER A O 1
ATOM 1574 N N . GLN A 1 200 ? 7.702 0.577 -28.388 1.00 81.44 200 GLN A N 1
ATOM 1575 C CA . GLN A 1 200 ? 8.831 -0.345 -28.547 1.00 81.44 200 GLN A CA 1
ATOM 1576 C C . GLN A 1 200 ? 8.326 -1.784 -28.681 1.00 81.44 200 GLN A C 1
ATOM 1578 O O . GLN A 1 200 ? 8.914 -2.516 -29.507 1.00 81.44 200 GLN A O 1
#

Nearest PDB structures (foldseek):
  8whi-assembly1_A  TM=7.559E-01  e=3.115E-02  Homo sapiens
  8whj-assembly1_A  TM=6.555E-01  e=2.270E-02  Homo sapiens
  3gs3-assembly1_A-2  TM=4.478E-01  e=1.985E-01  Drosophila melanogaster
  2w3c-assembly1_A  TM=3.716E-01  e=6.427E-01  Homo sapiens

Foldseek 3Di:
DPPDDDPVVVVVVLVVVLVVLLCCLVPPVVVCLVPVLVLLVSLLVQCPDPDPVSNVSSVVSLVSNCVRVHLQSCLVSLLVNLVPDDLDPPCVSSNLVSLLSNLVSLLRDPLCLDPPLPVNLVSLLSLLLSLLVNCLSCLPPPSSLVSSVSSLVSSCVSPVLSSLVSLVPRHDPSSNVSVLVSCVVPPVVNNVSSVVSVVD

pLDDT: mean 92.11, std 7.74, range [42.31, 98.0]